Protein AF-A0A8B2NGR1-F1 (afdb_monomer)

Foldseek 3Di:
DLVVVLVVLVCCLPPPVNVVVDDPVCNVCSVVVSVVSVVVVVVVVVVVVVVVVVVVLVVVLVLLVCLLVQALVVVVVLCVQWPKDKDKDQPAPDLVSLQVQLVVLLVPDDDNVSSNVSSVVSSVRSPIDMWIWTPGDKEQPLVVNVVSCVRPVVSDDPVLVVLSVQQVVVPVVDPDDITTGDPSSVVNVVVSVVSSVVSVVSNVD

Solvent-accessible surface area (backbone atoms only — not comparable to full-atom values): 10980 Å² total; per-residue (Å²): 108,58,56,57,51,21,52,52,44,40,46,35,65,74,35,68,83,51,35,68,77,48,61,76,88,53,59,79,47,38,67,57,52,26,51,53,34,42,52,51,33,51,53,51,48,52,50,53,52,50,51,53,53,50,50,52,51,51,53,51,29,53,54,31,40,50,32,32,67,60,44,36,48,62,52,54,53,60,46,73,70,24,40,77,46,73,49,74,45,63,76,28,81,49,67,71,52,12,50,51,49,12,52,51,35,38,70,73,38,80,56,76,67,52,11,54,53,42,19,54,51,30,55,72,44,41,55,73,46,75,50,38,32,36,80,38,66,53,58,84,65,58,69,60,47,52,51,45,44,68,76,31,54,95,61,61,50,72,65,59,53,51,30,52,53,43,27,56,48,48,61,74,76,43,89,79,76,70,38,68,44,51,74,44,44,48,51,35,50,53,48,48,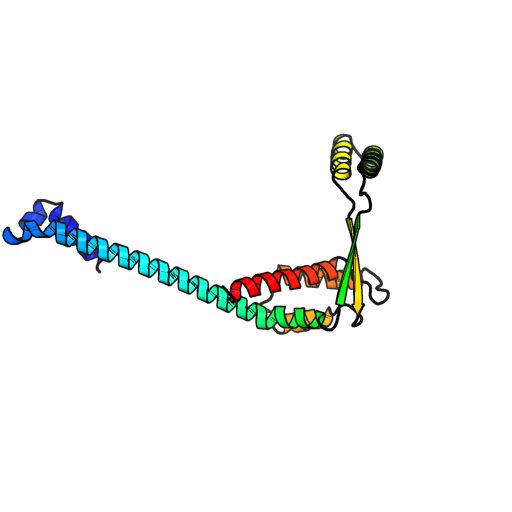54,54,50,37,54,52,28,50,60,50,51,77,106

Structure (mmCIF, N/CA/C/O backbone):
data_AF-A0A8B2NGR1-F1
#
_entry.id   AF-A0A8B2NGR1-F1
#
loop_
_atom_site.group_PDB
_atom_site.id
_atom_site.type_symbol
_atom_site.label_atom_id
_atom_site.label_alt_id
_atom_site.label_comp_id
_atom_site.label_asym_id
_atom_site.label_entity_id
_atom_site.label_seq_id
_atom_site.pdbx_PDB_ins_code
_atom_site.Cartn_x
_atom_site.Cartn_y
_atom_site.Cartn_z
_atom_site.occupancy
_atom_site.B_iso_or_equiv
_atom_site.auth_seq_id
_atom_site.auth_comp_id
_atom_site.auth_asym_id
_atom_site.auth_atom_id
_atom_site.pdbx_PDB_model_num
ATOM 1 N N . MET A 1 1 ? -29.892 -1.710 28.807 1.00 74.69 1 MET A N 1
ATOM 2 C CA . MET A 1 1 ? -30.616 -2.240 29.985 1.00 74.69 1 MET A CA 1
ATOM 3 C C . MET A 1 1 ? -29.723 -2.313 31.224 1.00 74.69 1 MET A C 1
ATOM 5 O O . MET A 1 1 ? -30.067 -1.676 32.203 1.00 74.69 1 MET A O 1
ATOM 9 N N . LEU A 1 2 ? -28.558 -2.974 31.193 1.00 77.25 2 LEU A N 1
ATOM 10 C CA . LEU A 1 2 ? -27.670 -3.102 32.372 1.00 77.25 2 LEU A CA 1
ATOM 11 C C . LEU A 1 2 ? -27.066 -1.783 32.882 1.00 77.25 2 LEU A C 1
ATOM 13 O O . LEU A 1 2 ? -26.996 -1.567 34.083 1.00 77.25 2 LEU A O 1
ATOM 17 N N . THR A 1 3 ? -26.690 -0.876 31.979 1.00 77.81 3 THR A N 1
ATOM 18 C CA . THR A 1 3 ? -26.238 0.480 32.335 1.00 77.81 3 THR A CA 1
ATOM 19 C C . THR A 1 3 ? -27.339 1.282 33.025 1.00 77.81 3 THR A C 1
ATOM 21 O O . THR A 1 3 ? -27.095 1.895 34.053 1.00 77.81 3 THR A O 1
ATOM 24 N N . ALA A 1 4 ? -28.568 1.221 32.503 1.00 81.81 4 ALA A N 1
ATOM 25 C CA . ALA A 1 4 ? -29.729 1.859 33.118 1.00 81.81 4 ALA A CA 1
ATOM 26 C C . ALA A 1 4 ? -30.024 1.267 34.506 1.00 81.81 4 ALA A C 1
ATOM 28 O O . ALA A 1 4 ? -30.248 2.022 35.441 1.00 81.81 4 ALA A O 1
ATOM 29 N N . ALA A 1 5 ? -29.931 -0.057 34.672 1.00 81.12 5 ALA A N 1
ATOM 30 C CA . ALA A 1 5 ? -30.067 -0.702 35.978 1.00 81.12 5 ALA A CA 1
ATOM 31 C C . ALA A 1 5 ? -28.973 -0.254 36.966 1.00 81.12 5 ALA A C 1
ATOM 33 O O . ALA A 1 5 ? -29.289 0.078 38.101 1.00 81.12 5 ALA A O 1
ATOM 34 N N . ALA A 1 6 ? -27.708 -0.163 36.538 1.00 81.56 6 ALA A N 1
ATOM 35 C CA . ALA A 1 6 ? -26.616 0.335 37.381 1.00 81.56 6 ALA A CA 1
ATOM 36 C C . ALA A 1 6 ? -26.830 1.797 37.814 1.00 81.56 6 ALA A C 1
ATOM 38 O O . ALA A 1 6 ? -26.604 2.133 38.973 1.00 81.56 6 ALA A O 1
ATOM 39 N N . VAL A 1 7 ? -27.310 2.651 36.902 1.00 83.88 7 VAL A N 1
ATOM 40 C CA . VAL A 1 7 ? -27.633 4.060 37.185 1.00 83.88 7 VAL A CA 1
ATOM 41 C C . VAL A 1 7 ? -28.822 4.176 38.139 1.00 83.88 7 VAL A C 1
ATOM 43 O O . VAL A 1 7 ? -28.759 4.958 39.078 1.00 83.88 7 VAL A O 1
ATOM 46 N N . ILE A 1 8 ? -29.873 3.373 37.950 1.00 86.56 8 ILE A N 1
ATOM 47 C CA . ILE A 1 8 ? -31.058 3.366 38.820 1.00 86.56 8 ILE A CA 1
ATOM 48 C C . ILE A 1 8 ? -30.696 2.885 40.231 1.00 86.56 8 ILE A C 1
ATOM 50 O O . ILE A 1 8 ? -31.044 3.545 41.206 1.00 86.56 8 ILE A O 1
ATOM 54 N N . VAL A 1 9 ? -29.952 1.781 40.360 1.00 82.06 9 VAL A N 1
ATOM 55 C CA . VAL A 1 9 ? -29.507 1.271 41.671 1.00 82.06 9 VAL A CA 1
ATOM 56 C C . VAL A 1 9 ? -28.505 2.241 42.318 1.00 82.06 9 VAL A C 1
ATOM 58 O O . VAL A 1 9 ? -28.531 2.433 43.530 1.00 82.06 9 VAL A O 1
ATOM 61 N N . GLY A 1 10 ? -27.670 2.918 41.521 1.00 81.88 10 GLY A N 1
ATOM 62 C CA . GLY A 1 10 ? -26.779 3.986 41.984 1.00 81.88 10 GLY A CA 1
ATOM 63 C C . GLY A 1 10 ? -27.530 5.203 42.518 1.00 81.88 10 GLY A C 1
ATOM 64 O O . GLY A 1 10 ? -27.198 5.705 43.589 1.00 81.88 10 GLY A O 1
ATOM 65 N N . ALA A 1 11 ? -28.576 5.637 41.814 1.00 84.12 11 ALA A N 1
ATOM 66 C CA . ALA A 1 11 ? -29.439 6.739 42.227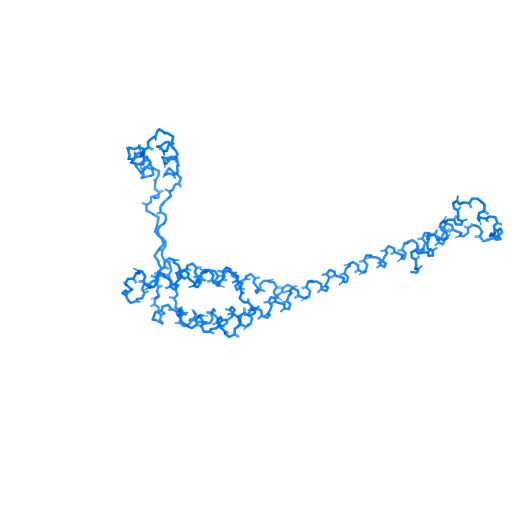 1.00 84.12 11 ALA A CA 1
ATOM 67 C C . ALA A 1 11 ? -30.222 6.403 43.506 1.00 84.12 11 ALA A C 1
ATOM 69 O O . ALA A 1 11 ? -30.276 7.232 44.409 1.00 84.12 11 ALA A O 1
ATOM 70 N N . LEU A 1 12 ? -30.740 5.173 43.625 1.00 84.44 12 LEU A N 1
ATOM 71 C CA . LEU A 1 12 ? -31.392 4.663 44.843 1.00 84.44 12 LEU A CA 1
ATOM 72 C C . LEU A 1 12 ? -30.456 4.638 46.061 1.00 84.44 12 LEU A C 1
ATOM 74 O O . LEU A 1 12 ? -30.924 4.709 47.193 1.00 84.44 12 LEU A O 1
ATOM 78 N N . TRP A 1 13 ? -29.144 4.521 45.843 1.00 86.31 13 TRP A N 1
ATOM 79 C CA . TRP A 1 13 ? -28.148 4.537 46.913 1.00 86.31 13 TRP A CA 1
ATOM 80 C C . TRP A 1 13 ? -27.694 5.953 47.296 1.00 86.31 13 TRP A C 1
ATOM 82 O O . TRP A 1 13 ? -27.520 6.236 48.477 1.00 86.31 13 TRP A O 1
ATOM 92 N N . GLN A 1 14 ? -27.488 6.833 46.313 1.00 90.12 14 GLN A N 1
ATOM 93 C CA . GLN A 1 14 ? -26.925 8.176 46.520 1.00 90.12 14 GLN A CA 1
ATOM 94 C C . GLN A 1 14 ? -27.969 9.223 46.934 1.00 90.12 14 GLN A C 1
ATOM 96 O O . GLN A 1 14 ? -27.616 10.195 47.598 1.00 90.12 14 GLN A O 1
ATOM 101 N N . LEU A 1 15 ? -29.237 9.051 46.543 1.00 91.12 15 LEU A N 1
ATOM 102 C CA . LEU A 1 15 ? -30.307 10.002 46.848 1.00 91.12 15 LEU A CA 1
ATOM 103 C C . LEU A 1 15 ? -31.110 9.525 48.070 1.00 91.12 15 LEU A C 1
ATOM 105 O O . LEU A 1 15 ? -31.808 8.511 47.971 1.00 91.12 15 LEU A O 1
ATOM 109 N N . PRO A 1 16 ? -31.058 10.240 49.212 1.00 86.44 16 PRO A N 1
ATOM 110 C CA . PRO A 1 16 ? -31.700 9.800 50.452 1.00 86.44 16 PRO A CA 1
ATOM 111 C C . PRO A 1 16 ? -33.218 9.620 50.301 1.00 86.44 16 PRO A C 1
ATOM 113 O O . PRO A 1 16 ? -33.744 8.601 50.743 1.00 86.44 16 PRO A O 1
ATOM 116 N N . GLU A 1 17 ? -33.884 10.519 49.566 1.00 91.19 17 GLU A N 1
ATOM 117 C CA . GLU A 1 17 ? -35.327 10.462 49.265 1.00 91.19 17 GLU A CA 1
ATOM 1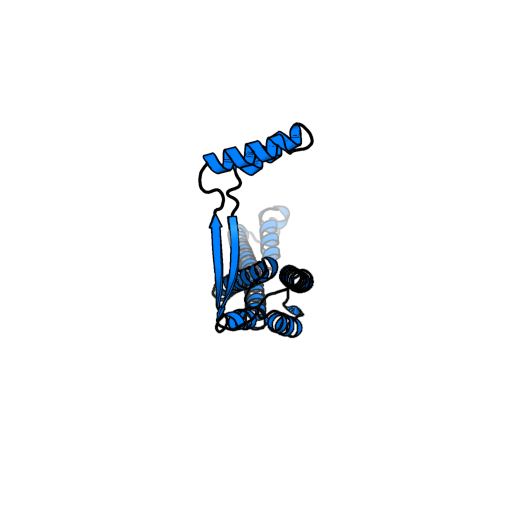18 C C . GLU A 1 17 ? -35.752 9.151 48.584 1.00 91.19 17 GLU A C 1
ATOM 120 O O . GLU A 1 17 ? -36.823 8.613 48.853 1.00 91.19 17 GLU A O 1
ATOM 125 N N . LEU A 1 18 ? -34.898 8.614 47.708 1.00 85.94 18 LEU A N 1
ATOM 126 C CA . LEU A 1 18 ? -35.158 7.367 46.987 1.00 85.94 18 LEU A CA 1
ATOM 127 C C . LEU A 1 18 ? -34.736 6.141 47.799 1.00 85.94 18 LEU A C 1
ATOM 129 O O . LEU A 1 18 ? -35.366 5.089 47.700 1.00 85.94 18 LEU A O 1
ATOM 133 N N . SER A 1 19 ? -33.695 6.273 48.623 1.00 85.88 19 SER A N 1
ATOM 134 C CA . SER A 1 19 ? -33.242 5.201 49.512 1.00 85.88 19 SER A CA 1
ATOM 135 C C . SER A 1 19 ? -34.307 4.821 50.546 1.00 85.88 19 SER A C 1
ATOM 137 O O . SER A 1 19 ? -34.380 3.662 50.967 1.00 85.88 19 SER A O 1
ATOM 139 N N . ASP A 1 20 ? -35.177 5.773 50.905 1.00 89.25 20 ASP A N 1
ATOM 140 C CA . ASP A 1 20 ? -36.246 5.550 51.870 1.00 89.25 20 ASP A CA 1
ATOM 141 C C . ASP A 1 20 ? -37.379 4.654 51.369 1.00 89.25 20 ASP A C 1
ATOM 143 O O . ASP A 1 20 ? -38.035 3.988 52.170 1.00 89.25 20 ASP A O 1
ATOM 147 N N . LEU A 1 21 ? -37.512 4.526 50.048 1.00 89.62 21 LEU A N 1
ATOM 148 C CA . LEU A 1 21 ? -38.441 3.604 49.396 1.00 89.62 21 LEU A CA 1
ATOM 149 C C . LEU A 1 21 ? -37.975 2.137 49.468 1.00 89.62 21 LEU A C 1
ATOM 151 O O . LEU A 1 21 ? -38.757 1.230 49.185 1.00 89.62 21 LEU A O 1
ATOM 155 N N . VAL A 1 22 ? -36.711 1.881 49.835 1.00 87.94 22 VAL A N 1
ATOM 156 C CA . VAL A 1 22 ? -36.127 0.533 49.914 1.00 87.94 22 VAL A CA 1
ATOM 157 C C . VAL A 1 22 ? -36.199 0.005 51.359 1.00 87.94 22 VAL A C 1
ATOM 159 O O . VAL A 1 22 ? -35.765 0.708 52.284 1.00 87.94 22 VAL A O 1
ATOM 162 N N . PRO A 1 23 ? -36.683 -1.238 51.594 1.00 93.25 23 PRO A N 1
ATOM 163 C CA . PRO A 1 23 ? -36.756 -1.805 52.942 1.00 93.25 23 PRO A CA 1
ATOM 164 C C . PRO A 1 23 ? -35.378 -1.865 53.615 1.00 93.25 23 PRO A C 1
ATOM 166 O O . PRO A 1 23 ? -34.370 -2.145 52.959 1.00 93.25 23 PRO A O 1
ATOM 169 N N . GLN A 1 24 ? -35.330 -1.612 54.928 1.00 90.19 24 GLN A N 1
ATOM 170 C CA . GLN A 1 24 ? -34.077 -1.426 55.678 1.00 90.19 24 GLN A CA 1
ATOM 171 C C . GLN A 1 24 ? -33.101 -2.607 55.555 1.00 90.19 24 GLN A C 1
ATOM 173 O O . GLN A 1 24 ? -31.893 -2.385 55.446 1.00 90.19 24 GLN A O 1
ATOM 178 N N . ASP A 1 25 ? -33.615 -3.836 55.484 1.00 93.94 25 ASP A N 1
ATOM 179 C CA . ASP A 1 25 ? -32.805 -5.053 55.357 1.00 93.94 25 ASP A CA 1
ATOM 180 C C . ASP A 1 25 ? -31.974 -5.087 54.064 1.00 93.94 25 ASP A C 1
ATOM 182 O O . ASP A 1 25 ? -30.862 -5.616 54.045 1.00 93.94 25 ASP A O 1
ATOM 186 N N . TYR A 1 26 ? -32.467 -4.461 52.988 1.00 88.81 26 TYR A N 1
ATOM 187 C CA . TYR A 1 26 ? -31.819 -4.476 51.674 1.00 88.81 26 TYR A CA 1
ATOM 188 C C . TYR A 1 26 ? -30.860 -3.305 51.441 1.00 88.81 26 TYR A C 1
ATOM 190 O O . TYR A 1 26 ? -29.990 -3.393 50.570 1.00 88.81 26 TYR A O 1
ATOM 198 N N . ARG A 1 27 ? -30.948 -2.225 52.232 1.00 87.19 27 ARG A N 1
ATOM 199 C CA . ARG A 1 27 ? -30.116 -1.018 52.041 1.00 87.19 27 ARG A CA 1
ATOM 200 C C . ARG A 1 27 ? -28.615 -1.313 52.125 1.00 87.19 27 ARG A C 1
ATOM 202 O O . ARG A 1 27 ? -27.834 -0.723 51.385 1.00 87.19 27 ARG A O 1
ATOM 209 N N . LYS A 1 28 ? -28.210 -2.278 52.962 1.00 91.44 28 LYS A N 1
ATOM 210 C CA . LYS A 1 28 ? -26.803 -2.699 53.117 1.00 91.44 28 LYS A CA 1
ATOM 211 C C . LYS A 1 28 ? -26.222 -3.349 51.854 1.00 91.44 28 LYS A C 1
ATOM 213 O O . LYS A 1 28 ? -25.011 -3.313 51.661 1.00 91.44 28 LYS A O 1
ATOM 218 N N . PHE A 1 29 ? -27.066 -3.912 50.987 1.00 92.44 29 PHE A N 1
ATOM 219 C CA . PHE A 1 29 ? -26.639 -4.602 49.766 1.00 92.44 29 PHE A CA 1
ATOM 220 C C . PHE A 1 29 ? -26.604 -3.697 48.529 1.00 92.44 29 PHE A C 1
ATOM 222 O O . PHE A 1 29 ? -25.998 -4.073 47.526 1.00 92.44 29 PHE A O 1
ATOM 229 N N . LEU A 1 30 ? -27.192 -2.497 48.592 1.00 85.81 30 LEU A N 1
ATOM 230 C CA . LEU A 1 30 ? -27.178 -1.527 47.493 1.00 85.81 30 LEU A CA 1
ATOM 231 C C . LEU A 1 30 ? -25.766 -1.213 46.958 1.00 85.81 30 LEU A C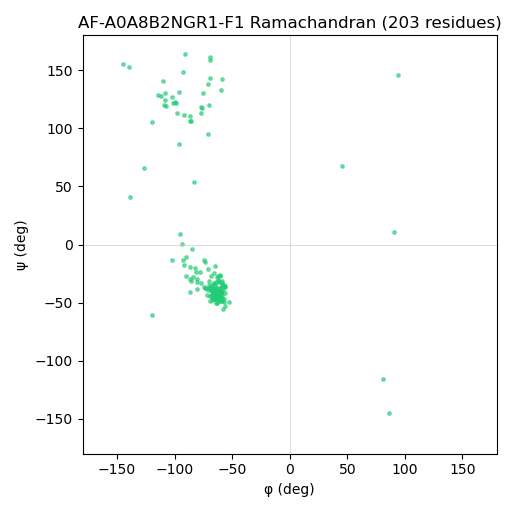 1
ATOM 233 O O . LEU A 1 30 ? -25.590 -1.335 45.747 1.00 85.81 30 LEU A O 1
ATOM 237 N N . PRO A 1 31 ? -24.739 -0.894 47.777 1.00 87.81 31 PRO A N 1
ATOM 238 C CA . PRO A 1 31 ? -23.398 -0.615 47.252 1.00 87.81 31 PRO A CA 1
ATOM 239 C C . PRO A 1 31 ? -22.750 -1.833 46.577 1.00 87.81 31 PRO A C 1
ATOM 241 O O . PRO A 1 31 ? -22.009 -1.690 45.609 1.00 87.81 31 PRO A O 1
ATOM 244 N N . LEU A 1 32 ? -23.043 -3.052 47.043 1.00 91.88 32 LEU A N 1
ATOM 245 C CA . LEU A 1 32 ? -22.555 -4.268 46.390 1.00 91.88 32 LEU A CA 1
ATOM 246 C C . LEU A 1 32 ? -23.237 -4.463 45.028 1.00 91.88 32 LEU A C 1
ATOM 248 O O . LEU A 1 32 ? -22.575 -4.755 44.034 1.00 91.88 32 LEU A O 1
ATOM 252 N N . ALA A 1 33 ? -24.556 -4.265 44.967 1.00 88.38 33 ALA A N 1
ATOM 253 C CA . ALA A 1 33 ? -25.328 -4.387 43.737 1.00 88.38 33 ALA A CA 1
ATOM 254 C C . ALA A 1 33 ? -24.920 -3.338 42.686 1.00 88.38 33 ALA A C 1
ATOM 256 O O . ALA A 1 33 ? -24.780 -3.683 41.511 1.00 88.38 33 ALA A O 1
ATOM 257 N N . THR A 1 34 ? -24.673 -2.083 43.086 1.00 87.44 34 THR A N 1
ATOM 258 C CA . THR A 1 34 ? -24.179 -1.037 42.172 1.00 87.44 34 THR A CA 1
ATOM 259 C C . THR A 1 34 ? -22.802 -1.376 41.619 1.00 87.44 34 THR A C 1
ATOM 261 O O . THR A 1 34 ? -22.597 -1.254 40.412 1.00 87.44 34 THR A O 1
ATOM 264 N N . LEU A 1 35 ? -21.879 -1.853 42.462 1.00 90.94 35 LEU A N 1
ATOM 265 C CA . LEU A 1 35 ? -20.546 -2.272 42.029 1.00 90.94 35 LEU A CA 1
ATOM 266 C C . LEU A 1 35 ? -20.611 -3.431 41.030 1.00 90.94 35 LEU A C 1
ATOM 268 O O . LEU A 1 35 ? -19.966 -3.367 39.985 1.00 90.94 35 LEU A O 1
ATOM 272 N N . LEU A 1 36 ? -21.421 -4.459 41.302 1.00 92.75 36 LEU A N 1
ATOM 273 C CA . LEU A 1 36 ? -21.570 -5.612 40.407 1.00 92.75 36 LEU A CA 1
ATOM 274 C C . LEU A 1 36 ? -22.205 -5.224 39.066 1.00 92.75 36 LEU A C 1
ATOM 276 O O . LEU A 1 36 ? -21.688 -5.592 38.009 1.00 92.75 36 LEU A O 1
ATOM 280 N N . LEU A 1 37 ? -23.290 -4.444 39.086 1.00 90.50 37 LEU A N 1
ATOM 281 C CA . LEU A 1 37 ? -23.947 -3.973 37.863 1.00 90.50 37 LEU A CA 1
ATOM 282 C C . LEU A 1 37 ? -23.049 -3.020 37.067 1.00 90.50 37 LEU A C 1
ATOM 284 O O . LEU A 1 37 ? -23.006 -3.102 35.839 1.00 90.50 37 LEU A O 1
ATOM 288 N N . GLY A 1 38 ? -22.299 -2.155 37.753 1.00 86.75 38 GLY A N 1
ATOM 289 C CA . GLY A 1 38 ? -21.307 -1.270 37.150 1.00 86.75 38 GLY A CA 1
ATOM 290 C C . GLY A 1 38 ? -20.176 -2.050 36.478 1.00 86.75 38 GLY A C 1
ATOM 291 O O . GLY A 1 38 ? -19.895 -1.830 35.299 1.00 86.75 38 GLY A O 1
ATOM 292 N N . ALA A 1 39 ? -19.583 -3.022 37.174 1.00 93.19 39 ALA A N 1
ATOM 293 C CA . ALA A 1 39 ? -18.544 -3.890 36.622 1.00 93.19 39 ALA A CA 1
ATOM 294 C C . ALA A 1 39 ? -19.047 -4.686 35.404 1.00 93.19 39 ALA A C 1
ATOM 296 O O . ALA A 1 39 ? -18.363 -4.773 34.379 1.00 93.19 39 ALA A O 1
ATOM 297 N N . PHE A 1 40 ? -20.273 -5.214 35.465 1.00 93.62 40 PHE A N 1
ATOM 298 C CA . PHE A 1 40 ? -20.882 -5.924 34.340 1.00 93.62 40 PHE A CA 1
ATOM 299 C C . PHE A 1 40 ? -21.164 -4.996 33.145 1.00 93.62 40 PHE A C 1
ATOM 301 O O . PHE A 1 40 ? -20.965 -5.363 31.986 1.00 93.62 40 PHE A O 1
ATOM 308 N N . ALA A 1 41 ? -21.597 -3.762 33.405 1.00 91.19 41 ALA A N 1
ATOM 309 C CA . ALA A 1 41 ? -21.799 -2.766 32.361 1.00 91.19 41 ALA A CA 1
ATOM 310 C C . ALA A 1 41 ? -20.479 -2.391 31.664 1.00 91.19 41 ALA A C 1
ATOM 312 O O . ALA A 1 41 ? -20.440 -2.339 30.433 1.00 91.19 41 ALA A O 1
ATOM 313 N N . ILE A 1 42 ? -19.397 -2.192 32.428 1.00 91.69 42 ILE A N 1
ATOM 314 C CA . ILE A 1 42 ? -18.063 -1.877 31.893 1.00 91.69 42 ILE A CA 1
ATOM 315 C C . ILE A 1 42 ? -17.530 -3.041 31.056 1.00 91.69 42 ILE A C 1
ATOM 317 O O . ILE A 1 42 ? -17.131 -2.840 29.911 1.00 91.69 42 ILE A O 1
ATOM 321 N N . THR A 1 43 ? -17.565 -4.266 31.581 1.00 93.88 43 THR A N 1
ATOM 322 C CA . THR A 1 43 ? -17.094 -5.457 30.850 1.00 93.88 43 THR A CA 1
ATOM 323 C C . THR A 1 43 ? -17.869 -5.669 29.549 1.00 93.88 43 THR A C 1
ATOM 325 O O . THR A 1 43 ? -17.261 -5.916 28.505 1.00 93.88 43 THR A O 1
ATOM 328 N N . ARG A 1 44 ? -19.195 -5.476 29.557 1.00 93.12 44 ARG A N 1
ATOM 329 C CA . ARG A 1 44 ? -20.011 -5.522 28.336 1.00 93.12 44 ARG A CA 1
ATOM 330 C C . ARG A 1 44 ? -19.648 -4.411 27.347 1.00 93.12 44 ARG A C 1
ATOM 332 O O . ARG A 1 44 ? -19.609 -4.673 26.147 1.00 93.12 44 ARG A O 1
ATOM 339 N N . ALA A 1 45 ? -19.380 -3.194 27.820 1.00 90.69 45 ALA A N 1
ATOM 340 C CA . ALA A 1 45 ? -18.964 -2.084 26.964 1.00 90.69 45 ALA A CA 1
ATOM 341 C C . ALA A 1 45 ? -17.602 -2.353 26.305 1.00 90.69 45 ALA A C 1
ATOM 343 O O . ALA A 1 45 ? -17.463 -2.177 25.095 1.00 90.69 45 ALA A O 1
ATOM 344 N N . VAL A 1 46 ? -16.627 -2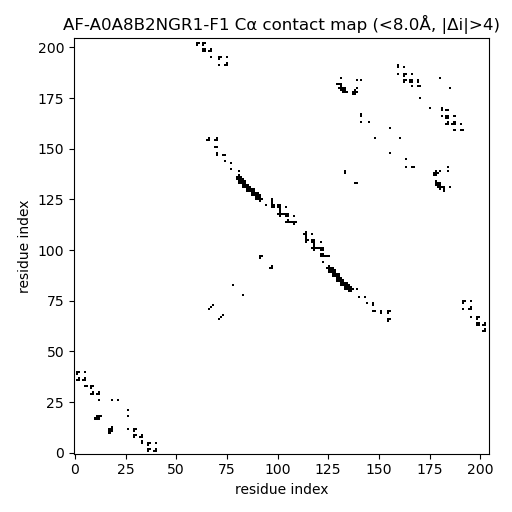.857 27.069 1.00 93.88 46 VAL A N 1
ATOM 345 C CA . VAL A 1 46 ? -15.312 -3.264 26.550 1.00 93.88 46 VAL A CA 1
ATOM 346 C C . VAL A 1 46 ? -15.460 -4.386 25.523 1.00 93.88 46 VAL A C 1
ATOM 348 O O . VAL A 1 46 ? -14.889 -4.296 24.440 1.00 93.88 46 VAL A O 1
ATOM 351 N N . SER A 1 47 ? -16.278 -5.402 25.809 1.00 93.88 47 SER A N 1
ATOM 352 C CA . SER A 1 47 ? -16.552 -6.501 24.876 1.00 93.88 47 SER A CA 1
ATOM 353 C C . SER A 1 47 ? -17.188 -6.010 23.569 1.00 93.88 47 SER A C 1
ATOM 355 O O . SER A 1 47 ? -16.738 -6.392 22.489 1.00 93.88 47 SER A O 1
ATOM 357 N N . ALA A 1 48 ? -18.173 -5.110 23.641 1.00 92.25 48 ALA A N 1
ATOM 358 C CA . ALA A 1 48 ? -18.797 -4.517 22.458 1.00 92.25 48 ALA A CA 1
ATOM 359 C C . ALA A 1 48 ? -17.809 -3.662 21.646 1.00 92.25 48 ALA A C 1
ATOM 361 O O . ALA A 1 48 ? -17.802 -3.698 20.417 1.00 92.25 48 ALA A O 1
ATOM 362 N N . PHE A 1 49 ? -16.936 -2.909 22.316 1.00 93.75 49 PHE A N 1
ATOM 363 C CA . PHE A 1 49 ? -15.889 -2.150 21.639 1.00 93.75 49 PHE A CA 1
ATOM 364 C C . PHE A 1 49 ? -14.876 -3.077 20.947 1.00 93.75 49 PHE A C 1
ATOM 366 O O . PHE A 1 49 ? -14.510 -2.863 19.787 1.00 93.75 49 PHE A O 1
ATOM 373 N N . MET A 1 50 ? -14.459 -4.149 21.623 1.00 93.81 50 MET A N 1
ATOM 374 C CA . MET A 1 50 ? -13.579 -5.164 21.046 1.00 93.81 50 MET A CA 1
ATOM 375 C C . MET A 1 50 ? -14.222 -5.853 19.839 1.00 93.81 50 MET A C 1
ATOM 377 O O . MET A 1 50 ? -13.561 -5.991 18.815 1.00 93.81 50 MET A O 1
ATOM 381 N N . SER A 1 51 ? -15.509 -6.201 19.888 1.00 93.50 51 SER A N 1
ATOM 382 C CA . SER A 1 51 ? -16.182 -6.838 18.750 1.00 93.50 51 SER A CA 1
ATOM 383 C C . SER A 1 51 ? -16.300 -5.903 17.543 1.00 93.50 51 SER A C 1
ATOM 385 O O . SER A 1 51 ? -16.031 -6.319 16.417 1.00 93.50 51 SER A O 1
ATOM 387 N N . ILE A 1 52 ? -16.597 -4.615 17.753 1.00 93.19 52 ILE A N 1
ATOM 388 C CA . ILE A 1 52 ? -16.624 -3.620 16.670 1.00 93.19 52 ILE A CA 1
ATOM 389 C C . ILE A 1 52 ? -15.236 -3.466 16.039 1.00 93.19 52 ILE A C 1
ATOM 391 O O . ILE A 1 52 ? -15.109 -3.401 14.815 1.00 93.19 52 ILE A O 1
ATOM 395 N N . THR A 1 53 ? -14.181 -3.392 16.854 1.00 92.38 53 THR A N 1
ATOM 396 C CA . THR A 1 53 ? -12.812 -3.248 16.336 1.00 92.38 53 THR A CA 1
ATOM 397 C C . THR A 1 53 ? -12.345 -4.506 15.606 1.00 92.38 53 THR A C 1
ATOM 399 O O . THR A 1 53 ? -11.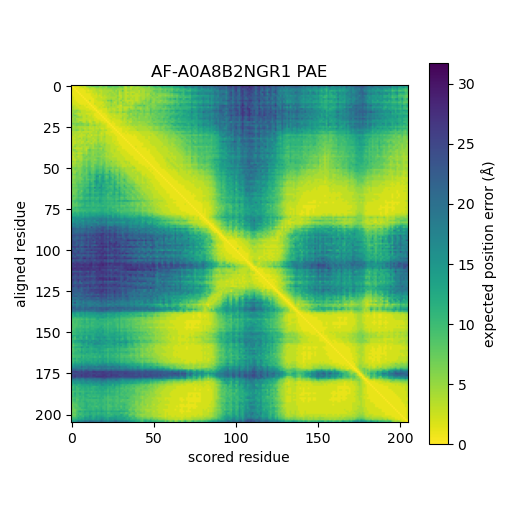735 -4.389 14.544 1.00 92.38 53 THR A O 1
ATOM 402 N N . GLN A 1 54 ? -12.690 -5.695 16.103 1.00 92.88 54 GLN A N 1
ATOM 403 C CA . GLN A 1 54 ? -12.450 -6.964 15.416 1.00 92.88 54 GLN A CA 1
ATOM 404 C C . GLN A 1 54 ? -13.187 -7.030 14.077 1.00 92.88 54 GLN A C 1
ATOM 406 O O . GLN A 1 54 ? -12.569 -7.364 13.072 1.00 92.88 54 GLN A O 1
ATOM 411 N N . LEU A 1 55 ? -14.460 -6.630 14.026 1.00 93.31 55 LEU A N 1
ATOM 412 C CA . LEU A 1 55 ? -15.251 -6.641 12.794 1.00 93.31 55 LEU A CA 1
ATOM 413 C C . LEU A 1 55 ? -14.703 -5.657 11.750 1.00 93.31 55 LEU A C 1
ATOM 415 O O . LEU A 1 55 ? -14.609 -5.985 10.569 1.00 93.31 55 LEU A O 1
ATOM 419 N N . LYS A 1 56 ? -14.256 -4.471 12.185 1.00 92.50 56 LYS A N 1
ATOM 420 C CA . LYS A 1 56 ? -13.555 -3.516 11.311 1.00 92.50 56 LYS A CA 1
ATOM 421 C C . LYS A 1 56 ? -12.253 -4.099 10.758 1.00 92.50 56 LYS A C 1
ATOM 423 O O . LYS A 1 56 ? -12.002 -3.965 9.564 1.00 92.50 56 LYS A O 1
ATOM 428 N N . ARG A 1 57 ? -11.446 -4.754 11.600 1.00 90.62 57 ARG A N 1
ATOM 429 C CA . ARG A 1 57 ? -10.196 -5.407 11.175 1.00 90.62 57 ARG A CA 1
ATOM 430 C C . ARG A 1 57 ? -10.459 -6.551 10.201 1.00 90.62 57 ARG A C 1
ATOM 432 O O . ARG A 1 57 ? -9.800 -6.612 9.172 1.00 90.62 57 ARG A O 1
ATOM 439 N N . ALA A 1 58 ? -11.442 -7.405 10.481 1.00 91.94 58 ALA A N 1
ATOM 440 C CA . ALA A 1 58 ? -11.829 -8.505 9.601 1.00 91.94 58 ALA A CA 1
ATOM 441 C C . ALA A 1 58 ? -12.247 -7.992 8.217 1.00 91.94 58 ALA A C 1
ATOM 443 O O . ALA A 1 58 ? -11.721 -8.451 7.208 1.00 91.94 58 ALA A O 1
ATOM 444 N N . ARG A 1 59 ? -13.088 -6.951 8.168 1.00 92.19 59 ARG A N 1
ATOM 445 C CA . ARG A 1 59 ? -13.491 -6.317 6.906 1.00 92.19 59 ARG A CA 1
ATOM 446 C C . ARG A 1 59 ? -12.310 -5.701 6.151 1.00 92.19 59 ARG A C 1
ATOM 448 O O . ARG A 1 59 ? -12.247 -5.786 4.931 1.00 92.19 59 ARG A O 1
ATOM 455 N N . GLN A 1 60 ? -11.370 -5.071 6.856 1.00 91.88 60 GLN A N 1
ATOM 456 C CA . GLN A 1 60 ? -10.158 -4.536 6.229 1.00 91.88 60 GLN A CA 1
ATOM 457 C C . GLN A 1 60 ? -9.286 -5.643 5.629 1.00 91.88 60 GLN A C 1
ATOM 459 O O . GLN A 1 60 ? -8.774 -5.461 4.529 1.00 91.88 60 GLN A O 1
ATOM 464 N N . ARG A 1 61 ? -9.150 -6.784 6.315 1.00 92.88 61 ARG A N 1
ATOM 465 C CA . ARG A 1 61 ? -8.420 -7.955 5.806 1.00 92.88 61 ARG A CA 1
ATOM 466 C C . ARG A 1 61 ? -9.090 -8.554 4.581 1.00 92.88 61 ARG A C 1
ATOM 468 O O . ARG A 1 61 ? -8.402 -8.857 3.620 1.00 92.88 61 ARG A O 1
ATOM 475 N N . GLU A 1 62 ? -10.412 -8.668 4.596 1.00 94.31 62 GLU A N 1
ATOM 476 C CA . GLU A 1 62 ? -11.188 -9.174 3.461 1.00 94.31 62 GLU A CA 1
ATOM 477 C C . GLU A 1 62 ? -11.048 -8.275 2.225 1.00 94.31 62 GLU A C 1
ATOM 479 O O . GLU A 1 62 ? -10.811 -8.753 1.120 1.00 94.31 62 GLU A O 1
ATOM 484 N N . LEU A 1 63 ? -11.116 -6.953 2.403 1.00 92.81 63 LEU A N 1
ATOM 485 C CA . LEU A 1 63 ? -10.874 -6.019 1.302 1.00 92.81 63 LEU A CA 1
ATOM 486 C C . LEU A 1 63 ? -9.422 -6.079 0.812 1.00 92.81 63 LEU A C 1
ATOM 488 O O . LEU A 1 63 ? -9.181 -6.008 -0.392 1.00 92.81 63 LEU A O 1
ATOM 492 N N . ALA A 1 64 ? -8.457 -6.211 1.726 1.00 94.25 64 ALA A N 1
ATOM 493 C CA . ALA A 1 64 ? -7.047 -6.336 1.374 1.00 94.25 64 ALA A CA 1
ATOM 494 C C . ALA A 1 64 ? -6.766 -7.631 0.601 1.00 94.25 64 ALA A C 1
ATOM 496 O O . ALA A 1 64 ? -6.091 -7.582 -0.424 1.00 94.25 64 ALA A O 1
ATOM 497 N N . SER A 1 65 ? -7.328 -8.763 1.034 1.00 95.19 65 SER A N 1
ATOM 498 C CA . SER A 1 65 ? -7.175 -10.049 0.353 1.00 95.19 65 SER A CA 1
ATOM 499 C C . SER A 1 65 ? -7.868 -10.053 -1.008 1.00 95.19 65 SER A C 1
ATOM 501 O O . SER A 1 65 ? -7.302 -10.552 -1.978 1.00 95.19 65 SER A O 1
ATOM 503 N N . ALA A 1 66 ? -9.045 -9.431 -1.126 1.00 95.56 66 ALA A N 1
ATOM 504 C CA . ALA A 1 66 ? -9.721 -9.263 -2.407 1.00 95.56 66 ALA A CA 1
ATOM 505 C C . ALA A 1 66 ? -8.867 -8.450 -3.395 1.00 95.56 66 ALA A C 1
ATOM 507 O O . ALA A 1 66 ? -8.667 -8.889 -4.527 1.00 95.56 66 ALA A O 1
ATOM 508 N N . ARG A 1 67 ? -8.303 -7.312 -2.958 1.00 95.06 67 ARG A N 1
ATOM 509 C CA . ARG A 1 67 ? -7.383 -6.499 -3.777 1.00 95.06 67 ARG A CA 1
ATOM 510 C C . ARG A 1 67 ? -6.129 -7.272 -4.166 1.00 95.06 67 ARG A C 1
ATOM 512 O O . ARG A 1 67 ? -5.740 -7.248 -5.330 1.00 95.06 67 ARG A O 1
ATOM 519 N N . LEU A 1 68 ? -5.515 -7.969 -3.213 1.00 96.25 68 LEU A N 1
ATOM 520 C CA . LEU A 1 68 ? -4.318 -8.769 -3.450 1.00 96.25 68 LEU A CA 1
ATOM 521 C C . LEU A 1 68 ? -4.578 -9.823 -4.530 1.00 96.25 68 LEU A C 1
ATOM 523 O O . LEU A 1 68 ? -3.908 -9.822 -5.556 1.00 96.25 68 LEU A O 1
ATOM 527 N N . ASN A 1 69 ? -5.604 -10.652 -4.343 1.00 96.56 69 ASN A N 1
ATOM 528 C CA . ASN A 1 69 ? -5.876 -11.798 -5.209 1.00 96.56 69 ASN A CA 1
ATOM 529 C C . ASN A 1 69 ? -6.373 -11.393 -6.602 1.00 96.56 69 ASN A C 1
ATOM 531 O O . ASN A 1 69 ? -6.097 -12.079 -7.583 1.00 96.56 69 ASN A O 1
ATOM 535 N N . LYS A 1 70 ? -7.159 -10.313 -6.701 1.00 96.06 70 LYS A N 1
ATOM 536 C CA . LYS A 1 70 ? -7.787 -9.902 -7.967 1.00 96.06 70 LYS A CA 1
ATOM 537 C C . LYS A 1 70 ? -6.941 -8.937 -8.789 1.00 96.06 70 LYS A C 1
ATOM 539 O O . LYS A 1 70 ? -7.103 -8.921 -10.003 1.00 96.06 70 LYS A O 1
ATOM 544 N N . LEU A 1 71 ? -6.078 -8.144 -8.152 1.00 96.31 71 LEU A N 1
ATOM 545 C CA . LEU A 1 71 ? -5.358 -7.055 -8.812 1.00 96.31 71 LEU A CA 1
ATOM 546 C C . LEU A 1 71 ? -3.840 -7.239 -8.738 1.00 96.31 71 LEU A C 1
ATOM 548 O O . LEU A 1 71 ? -3.191 -7.380 -9.768 1.00 96.31 71 LEU A O 1
ATOM 552 N N . TYR A 1 72 ? -3.262 -7.282 -7.537 1.00 96.88 72 TYR A N 1
ATOM 553 C CA . TYR A 1 72 ? -1.803 -7.211 -7.388 1.00 96.88 72 TYR A CA 1
ATOM 554 C C . TYR A 1 72 ? -1.088 -8.538 -7.642 1.00 96.88 72 TYR A C 1
ATOM 556 O O . TYR A 1 72 ? -0.032 -8.543 -8.260 1.00 96.88 72 TYR A O 1
ATOM 564 N N . GLN A 1 73 ? -1.651 -9.668 -7.218 1.00 96.56 73 GLN A N 1
ATOM 565 C CA . GLN A 1 73 ? -1.077 -10.990 -7.467 1.00 96.56 73 GLN A CA 1
ATOM 566 C C . GLN A 1 73 ? -0.942 -11.302 -8.970 1.00 96.56 73 GLN A C 1
ATOM 568 O O . GLN A 1 73 ? 0.155 -11.686 -9.379 1.00 96.56 73 GLN A O 1
ATOM 573 N N . PRO A 1 74 ? -1.973 -11.106 -9.822 1.00 97.19 74 PRO A N 1
ATOM 574 C CA . PRO A 1 74 ? -1.802 -11.307 -11.259 1.00 97.19 74 PRO A CA 1
ATOM 575 C C . PRO A 1 74 ? -0.838 -10.290 -11.887 1.00 97.19 74 PRO A C 1
ATOM 577 O O . PRO A 1 74 ? -0.103 -10.661 -12.793 1.00 97.19 74 PRO A O 1
ATOM 580 N N . MET A 1 75 ? -0.773 -9.046 -11.393 1.00 96.38 75 MET A N 1
ATOM 581 C CA . MET A 1 75 ? 0.219 -8.069 -11.872 1.00 96.38 75 MET A CA 1
ATOM 582 C C . MET A 1 75 ? 1.652 -8.484 -11.530 1.00 96.38 75 MET A C 1
ATOM 584 O O . MET A 1 75 ? 2.525 -8.414 -12.385 1.00 96.38 75 MET A O 1
ATOM 588 N N . VAL A 1 76 ? 1.898 -8.956 -10.306 1.00 96.25 76 VAL A N 1
ATOM 589 C CA . VAL A 1 76 ? 3.212 -9.464 -9.884 1.00 96.25 76 VAL A CA 1
ATOM 590 C C . VAL A 1 76 ? 3.592 -10.721 -10.665 1.00 96.25 76 VAL A C 1
ATOM 592 O O . VAL A 1 76 ? 4.756 -10.880 -11.024 1.00 96.25 76 VAL A O 1
ATOM 595 N N . ALA A 1 77 ? 2.624 -11.583 -10.991 1.00 96.12 77 ALA A N 1
ATOM 596 C CA . ALA A 1 77 ? 2.871 -12.780 -11.789 1.00 96.12 77 ALA A CA 1
ATOM 597 C C . ALA A 1 77 ? 3.466 -12.463 -13.174 1.00 96.12 77 ALA A C 1
ATOM 599 O O . ALA A 1 77 ? 4.296 -13.228 -13.659 1.00 96.12 77 ALA A O 1
ATOM 600 N N . LEU A 1 78 ? 3.131 -11.309 -13.770 1.00 94.56 78 LEU A N 1
ATOM 601 C CA . LEU A 1 78 ? 3.728 -10.861 -15.038 1.00 94.56 78 LEU A CA 1
ATOM 602 C C . LEU A 1 78 ? 5.249 -10.668 -14.949 1.00 94.56 78 LEU A C 1
ATOM 604 O O . LEU A 1 78 ? 5.926 -10.786 -15.968 1.00 94.56 78 LEU A O 1
ATOM 608 N N . PHE A 1 79 ? 5.774 -10.388 -13.754 1.00 93.50 79 PHE A N 1
ATOM 609 C CA . PHE A 1 79 ? 7.200 -10.179 -13.493 1.00 93.50 79 PHE A CA 1
ATOM 610 C C . PHE A 1 79 ? 7.934 -11.451 -13.036 1.00 93.50 79 PHE A C 1
ATOM 612 O O . PHE A 1 79 ? 9.134 -11.409 -12.775 1.00 93.50 79 PHE A O 1
ATOM 619 N N . ILE A 1 80 ? 7.244 -12.594 -12.937 1.00 90.44 80 ILE A N 1
ATOM 620 C CA . ILE A 1 80 ? 7.904 -13.888 -12.695 1.00 90.44 80 ILE A CA 1
ATOM 621 C C . ILE A 1 80 ? 8.656 -14.324 -13.953 1.00 90.44 80 ILE A C 1
ATOM 623 O O . ILE A 1 80 ? 9.794 -14.771 -13.872 1.00 90.44 80 ILE A O 1
ATOM 627 N N . GLU A 1 81 ? 8.017 -14.169 -15.111 1.00 86.06 81 GLU A N 1
ATOM 628 C CA . GLU A 1 81 ? 8.597 -14.502 -16.416 1.00 86.06 81 GLU A CA 1
ATOM 629 C C . GLU A 1 81 ? 9.416 -13.345 -16.999 1.00 86.06 81 GLU A C 1
ATOM 631 O O . GLU A 1 81 ? 10.242 -13.547 -17.890 1.00 86.06 81 GLU A O 1
ATOM 636 N N . ARG A 1 82 ? 9.185 -12.124 -16.498 1.00 88.38 82 ARG A N 1
ATOM 637 C CA . ARG A 1 82 ? 9.829 -10.905 -16.978 1.00 88.38 82 ARG A CA 1
ATOM 638 C C . ARG A 1 82 ? 10.634 -10.239 -15.870 1.00 88.38 82 ARG A C 1
ATOM 640 O O . ARG A 1 82 ? 10.078 -9.614 -14.968 1.00 88.38 82 ARG A O 1
ATOM 647 N N . HIS A 1 83 ? 11.952 -10.361 -15.945 1.00 86.00 83 HIS A N 1
ATOM 648 C CA . HIS A 1 83 ? 12.840 -9.872 -14.899 1.00 86.00 83 HIS A CA 1
ATOM 649 C C . HIS A 1 83 ? 13.163 -8.394 -15.105 1.00 86.00 83 HIS A C 1
ATOM 651 O O . HIS A 1 83 ? 13.948 -8.031 -15.981 1.00 86.00 83 HIS A O 1
ATOM 657 N N . LEU A 1 84 ? 12.562 -7.551 -14.268 1.00 87.56 84 LEU A N 1
ATOM 658 C CA . LEU A 1 84 ? 12.915 -6.143 -14.160 1.00 87.56 84 LEU A CA 1
ATOM 659 C C . LEU A 1 84 ? 14.210 -6.018 -13.354 1.00 87.56 84 LEU A C 1
ATOM 661 O O . LEU A 1 84 ? 14.225 -6.302 -12.153 1.00 87.56 84 LEU A O 1
ATOM 665 N N . THR A 1 85 ? 15.286 -5.579 -13.999 1.00 85.44 85 THR A N 1
ATOM 666 C CA . THR A 1 85 ? 16.531 -5.236 -13.316 1.00 85.44 85 THR A CA 1
ATOM 667 C C . THR A 1 85 ? 16.729 -3.735 -13.321 1.00 85.44 85 THR A C 1
ATOM 669 O O . THR A 1 85 ? 16.607 -3.055 -14.338 1.00 85.44 85 THR A O 1
ATOM 672 N N . ALA A 1 86 ? 17.025 -3.198 -12.143 1.00 84.44 86 ALA A N 1
ATOM 673 C CA . ALA A 1 86 ? 17.383 -1.804 -11.984 1.00 84.44 86 ALA A CA 1
ATOM 674 C C . ALA A 1 86 ? 18.828 -1.707 -11.517 1.00 84.44 86 ALA A C 1
ATOM 676 O O . ALA A 1 86 ? 19.238 -2.328 -10.535 1.00 84.44 86 ALA A O 1
ATOM 677 N N . SER A 1 87 ? 19.599 -0.898 -12.228 1.00 79.00 87 SER A N 1
ATOM 678 C CA . SER A 1 87 ? 20.932 -0.489 -11.830 1.00 79.00 87 SER A CA 1
ATOM 679 C C . SER A 1 87 ? 20.887 0.982 -11.438 1.00 79.00 87 SER A C 1
ATOM 681 O O . SER A 1 87 ? 20.518 1.855 -12.219 1.00 79.00 87 SER A O 1
ATOM 683 N N . SER A 1 88 ? 21.236 1.277 -10.190 1.00 77.94 88 SER A N 1
ATOM 684 C CA . SER A 1 88 ? 21.366 2.656 -9.727 1.00 77.94 88 SER A CA 1
ATOM 685 C C . SER A 1 88 ? 22.836 3.061 -9.740 1.00 77.94 88 SER A C 1
ATOM 687 O O . SER A 1 88 ? 23.657 2.448 -9.054 1.00 77.94 88 SER A O 1
ATOM 689 N N . ALA A 1 89 ? 23.171 4.117 -10.473 1.00 76.69 89 ALA A N 1
ATOM 690 C CA . ALA A 1 89 ? 24.492 4.723 -10.472 1.00 76.69 89 ALA A CA 1
ATOM 691 C C . ALA A 1 89 ? 24.485 5.999 -9.624 1.00 76.69 89 ALA A C 1
ATOM 693 O O . ALA A 1 89 ? 23.688 6.913 -9.834 1.00 76.69 89 ALA A O 1
ATOM 694 N N . ILE A 1 90 ? 25.411 6.092 -8.669 1.00 81.31 90 ILE A N 1
ATOM 695 C CA . ILE A 1 90 ? 25.646 7.330 -7.922 1.00 81.31 90 ILE A CA 1
ATOM 696 C C . ILE A 1 90 ? 26.644 8.169 -8.723 1.00 81.31 90 ILE A C 1
ATOM 698 O O . ILE A 1 90 ? 27.834 7.859 -8.738 1.00 81.31 90 ILE A O 1
ATOM 702 N N . LEU A 1 91 ? 26.182 9.242 -9.369 1.00 78.12 91 LEU A N 1
ATOM 703 C CA . LEU A 1 91 ? 27.024 10.074 -10.240 1.00 78.12 91 LEU A CA 1
ATOM 704 C C . LEU A 1 91 ? 27.936 11.034 -9.452 1.00 78.12 91 LEU A C 1
ATOM 706 O O . LEU A 1 91 ? 28.988 11.446 -9.942 1.00 78.12 91 LEU A O 1
ATOM 710 N N . ALA A 1 92 ? 27.580 11.382 -8.209 1.00 80.38 92 ALA A N 1
ATOM 711 C CA . ALA A 1 92 ? 28.388 12.244 -7.339 1.00 80.38 92 A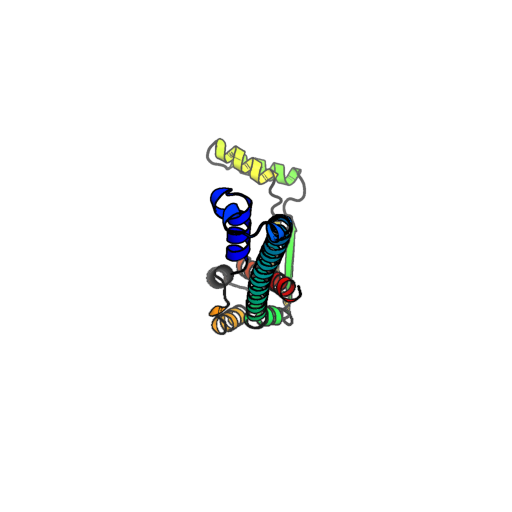LA A CA 1
ATOM 712 C C . ALA A 1 92 ? 28.673 11.599 -5.963 1.00 80.38 92 ALA A C 1
ATOM 714 O O . ALA A 1 92 ? 28.225 12.102 -4.921 1.00 80.38 92 ALA A O 1
ATOM 715 N N . PRO A 1 93 ? 29.447 10.494 -5.917 1.00 80.88 93 PRO A N 1
ATOM 716 C CA . PRO A 1 93 ? 29.681 9.762 -4.674 1.00 80.88 93 PRO A CA 1
ATOM 717 C C . PRO A 1 93 ? 30.505 10.587 -3.679 1.00 80.88 93 PRO A C 1
ATOM 719 O O . PRO A 1 93 ? 30.184 10.614 -2.491 1.00 80.88 93 PRO A O 1
ATOM 722 N N . TYR A 1 94 ? 31.503 11.336 -4.156 1.00 87.50 94 TYR A N 1
ATOM 723 C CA . TYR A 1 94 ? 32.419 12.109 -3.316 1.00 87.50 94 TYR A CA 1
ATOM 724 C C . TYR A 1 94 ? 31.973 13.557 -3.097 1.00 87.50 94 TYR A C 1
ATOM 726 O O . TYR A 1 94 ? 31.439 14.203 -3.999 1.00 87.50 94 TYR A O 1
ATOM 734 N N . LEU A 1 95 ? 32.304 14.108 -1.922 1.00 84.75 95 LEU A N 1
ATOM 735 C CA . LEU A 1 95 ? 32.000 15.496 -1.556 1.00 84.75 95 LEU A CA 1
ATOM 736 C C . LEU A 1 95 ? 32.612 16.507 -2.540 1.00 84.75 95 LEU A C 1
ATOM 738 O O . LEU A 1 95 ? 31.957 17.482 -2.885 1.00 84.75 95 LEU A O 1
ATOM 742 N N . LYS A 1 96 ? 33.817 16.240 -3.065 1.00 87.19 96 LYS A N 1
ATOM 743 C CA . LYS A 1 96 ? 34.470 17.092 -4.076 1.00 87.19 96 LYS A CA 1
ATOM 744 C C . LYS A 1 96 ? 33.625 17.269 -5.346 1.00 87.19 96 LYS A C 1
ATOM 746 O O . LYS A 1 96 ? 33.521 18.380 -5.855 1.00 87.19 96 LYS A O 1
ATOM 751 N N . ASN A 1 97 ? 32.952 16.208 -5.801 1.00 83.69 97 ASN A N 1
ATOM 752 C CA . ASN A 1 97 ? 32.083 16.259 -6.978 1.00 83.69 97 ASN A CA 1
ATOM 753 C C . ASN A 1 97 ? 30.818 17.076 -6.669 1.00 83.69 97 ASN A C 1
ATOM 755 O O . ASN A 1 97 ? 30.365 17.859 -7.497 1.00 83.69 97 ASN A O 1
ATOM 759 N N . ARG A 1 98 ? 30.281 16.950 -5.448 1.00 86.56 98 ARG A N 1
ATOM 760 C CA . ARG A 1 98 ? 29.107 17.715 -4.992 1.00 86.56 98 ARG A CA 1
ATOM 761 C C . ARG A 1 98 ? 29.416 19.198 -4.801 1.00 86.56 98 ARG A C 1
ATOM 763 O O . ARG A 1 98 ? 28.592 20.031 -5.153 1.00 86.56 98 ARG A O 1
ATOM 770 N N . ILE A 1 99 ? 30.611 19.533 -4.311 1.00 88.44 99 ILE A N 1
ATOM 771 C CA . ILE A 1 99 ? 31.097 20.918 -4.223 1.00 88.44 99 ILE A CA 1
ATOM 772 C C . ILE A 1 99 ? 31.227 21.520 -5.627 1.00 88.44 99 ILE A C 1
ATOM 774 O O . ILE A 1 99 ? 30.761 22.635 -5.842 1.00 88.44 99 ILE A O 1
ATOM 778 N N . GLY A 1 100 ? 31.780 20.773 -6.591 1.00 86.81 100 GLY A N 1
ATOM 779 C CA . GLY A 1 100 ? 31.825 21.192 -7.997 1.00 86.81 100 GLY A CA 1
ATOM 780 C C . GLY A 1 100 ? 30.430 21.472 -8.567 1.00 86.81 100 GLY A C 1
ATOM 781 O O . GLY A 1 100 ? 30.173 22.564 -9.069 1.00 86.81 100 GLY A O 1
ATOM 782 N N . ASN A 1 101 ? 29.488 20.544 -8.372 1.00 84.56 101 ASN A N 1
ATOM 783 C CA . ASN A 1 101 ? 28.096 20.708 -8.805 1.00 84.56 101 ASN A CA 1
ATOM 784 C C . ASN A 1 101 ? 27.403 21.906 -8.134 1.00 84.56 101 ASN A C 1
ATOM 786 O O . ASN A 1 101 ? 26.639 22.629 -8.774 1.00 84.56 101 ASN A O 1
ATOM 790 N N . ALA A 1 102 ? 27.658 22.124 -6.844 1.00 87.50 102 ALA A N 1
ATOM 791 C CA . ALA A 1 102 ? 27.115 23.250 -6.096 1.00 87.50 102 ALA A CA 1
ATOM 792 C C . ALA A 1 102 ? 27.691 24.587 -6.563 1.00 87.50 102 ALA A C 1
ATOM 794 O O . ALA A 1 102 ? 26.954 25.570 -6.651 1.00 87.50 102 ALA A O 1
ATOM 795 N N . PHE A 1 103 ? 28.976 24.619 -6.916 1.00 89.38 103 PHE A N 1
ATOM 796 C CA . PHE A 1 103 ? 29.615 25.790 -7.502 1.00 89.38 103 PHE A CA 1
ATOM 797 C C . PHE A 1 103 ? 29.023 26.125 -8.876 1.00 89.38 103 PHE A C 1
ATOM 799 O O . PHE A 1 103 ? 28.687 27.281 -9.136 1.00 89.38 103 PHE A O 1
ATOM 806 N N . ASP A 1 104 ? 28.795 25.124 -9.727 1.00 86.06 104 ASP A N 1
ATOM 807 C CA . ASP A 1 104 ? 28.134 25.327 -11.019 1.00 86.06 104 ASP A CA 1
ATOM 808 C C . ASP A 1 104 ? 26.676 25.793 -10.869 1.00 86.06 104 ASP A C 1
ATOM 810 O O . ASP A 1 104 ? 26.250 26.721 -11.564 1.00 86.06 104 ASP A O 1
ATOM 814 N N . ALA A 1 105 ? 25.921 25.235 -9.915 1.00 85.88 105 ALA A N 1
ATOM 815 C CA . ALA A 1 105 ? 24.565 25.689 -9.593 1.00 85.88 105 ALA A CA 1
ATOM 816 C C . ALA A 1 105 ? 24.545 27.141 -9.075 1.00 85.88 105 ALA A C 1
ATOM 818 O O . ALA A 1 105 ? 23.667 27.930 -9.438 1.00 85.88 105 ALA A O 1
ATOM 819 N N . PHE A 1 106 ? 25.541 27.521 -8.269 1.00 87.31 106 PHE A N 1
ATOM 820 C CA . PHE A 1 106 ? 25.716 28.887 -7.779 1.00 87.31 106 PHE A CA 1
ATOM 821 C C . PHE A 1 106 ? 26.080 29.867 -8.905 1.00 87.31 106 PHE A C 1
ATOM 823 O O . PHE A 1 106 ? 25.568 30.990 -8.950 1.00 87.31 106 PHE A O 1
ATOM 830 N N . ARG A 1 107 ? 26.940 29.455 -9.843 1.00 88.06 107 ARG A N 1
ATOM 831 C CA . ARG A 1 107 ? 27.372 30.283 -10.977 1.00 88.06 107 ARG A CA 1
ATOM 832 C C . ARG A 1 107 ? 26.232 30.540 -11.964 1.00 88.06 107 ARG A C 1
ATOM 834 O O . ARG A 1 107 ? 26.027 31.686 -12.361 1.00 88.06 107 ARG A O 1
ATOM 841 N N . ASN A 1 108 ? 25.463 29.502 -12.293 1.00 86.19 108 ASN A N 1
ATOM 842 C CA . ASN A 1 108 ? 24.449 29.536 -13.352 1.00 86.19 108 ASN A CA 1
ATOM 843 C C . ASN A 1 108 ? 23.046 29.968 -12.872 1.00 86.19 108 ASN A C 1
ATOM 845 O O . ASN A 1 108 ? 22.159 30.224 -13.687 1.00 86.19 108 ASN A O 1
ATOM 849 N N . GLY A 1 109 ? 22.813 30.064 -11.558 1.00 80.19 109 GLY A N 1
ATOM 850 C CA . GLY A 1 109 ? 21.515 30.444 -10.994 1.00 80.19 109 GLY A CA 1
ATOM 851 C C . GLY A 1 109 ? 21.129 31.913 -11.234 1.00 80.19 109 GLY A C 1
ATOM 852 O O . GLY A 1 109 ? 21.959 32.819 -11.155 1.00 80.19 109 GLY A O 1
ATOM 853 N N . ARG A 1 110 ? 19.837 32.185 -11.464 1.00 79.44 110 ARG A N 1
ATOM 854 C CA . ARG A 1 110 ? 19.293 33.554 -11.572 1.00 79.44 110 ARG A CA 1
ATOM 855 C C . ARG A 1 110 ? 18.805 34.053 -10.204 1.00 79.44 110 ARG A C 1
ATOM 857 O O . ARG A 1 110 ? 17.803 33.559 -9.690 1.00 79.44 110 ARG A O 1
ATOM 864 N N . GLY A 1 111 ? 19.500 35.048 -9.645 1.00 86.56 111 GLY A N 1
ATOM 865 C CA . GLY A 1 111 ? 19.168 35.721 -8.377 1.00 86.56 111 GLY A CA 1
ATOM 866 C C . GLY A 1 111 ? 19.880 35.150 -7.132 1.00 86.56 111 GLY A C 1
ATOM 867 O O . GLY A 1 111 ? 20.101 33.941 -7.057 1.00 86.56 111 GLY A O 1
ATOM 868 N N . PRO A 1 112 ? 20.235 35.985 -6.133 1.00 83.12 112 PRO A N 1
ATOM 869 C CA . PRO A 1 112 ? 21.120 35.598 -5.023 1.00 83.12 112 PRO A CA 1
ATOM 870 C C . PRO A 1 112 ? 20.544 34.483 -4.137 1.00 83.12 112 PRO A C 1
ATOM 872 O O . PRO A 1 112 ? 21.242 33.525 -3.817 1.00 83.12 112 PRO A O 1
ATOM 875 N N . PHE A 1 113 ? 19.249 34.536 -3.816 1.00 86.25 113 PHE A N 1
ATOM 876 C CA . PHE A 1 113 ? 18.593 33.514 -2.991 1.00 86.25 113 PHE A CA 1
ATOM 877 C C . PHE A 1 113 ? 18.496 32.150 -3.687 1.00 86.25 113 PHE A C 1
ATOM 879 O O . PHE A 1 113 ? 18.740 31.114 -3.069 1.00 86.25 113 PHE A O 1
ATOM 886 N N . ARG A 1 114 ? 18.196 32.135 -4.992 1.00 79.56 114 ARG A N 1
ATOM 887 C CA . ARG A 1 114 ? 18.118 30.894 -5.779 1.00 79.56 114 ARG A CA 1
ATOM 888 C C . ARG A 1 114 ? 19.493 30.258 -5.984 1.00 79.56 114 ARG A C 1
ATOM 890 O O . ARG A 1 114 ? 19.579 29.036 -6.003 1.00 79.56 114 ARG A O 1
ATOM 897 N N . LYS A 1 115 ? 20.560 31.063 -6.067 1.00 86.81 115 LYS A N 1
ATOM 898 C CA . LYS A 1 115 ? 21.947 30.576 -6.122 1.00 86.81 115 LYS A CA 1
ATOM 899 C C . LYS A 1 115 ? 22.341 29.822 -4.856 1.00 86.81 115 LYS A C 1
ATOM 901 O O . LYS A 1 115 ? 22.821 28.698 -4.946 1.00 86.81 115 LYS A O 1
ATOM 906 N N . VAL A 1 116 ? 22.104 30.415 -3.684 1.00 87.44 116 VAL A N 1
ATOM 907 C CA . VAL A 1 116 ? 22.448 29.790 -2.395 1.00 87.44 116 VAL A CA 1
ATOM 908 C C . VAL A 1 116 ? 21.592 28.548 -2.146 1.00 87.44 116 VAL A C 1
ATOM 910 O O . VAL A 1 116 ? 22.122 27.493 -1.810 1.00 87.44 116 VAL A O 1
ATOM 913 N N . SER A 1 117 ? 20.280 28.639 -2.379 1.00 86.81 117 SER A N 1
ATOM 914 C CA . SER A 1 117 ? 19.367 27.500 -2.223 1.00 86.81 117 SER A CA 1
ATOM 915 C C . SER A 1 117 ? 19.702 26.348 -3.181 1.00 86.81 117 SER A C 1
ATOM 917 O O . SER A 1 117 ? 19.752 25.191 -2.761 1.00 86.81 117 SER A O 1
ATOM 919 N N . GLY A 1 118 ? 20.002 26.653 -4.448 1.00 81.31 118 GLY A N 1
ATOM 920 C CA . GLY A 1 118 ? 20.416 25.663 -5.442 1.00 81.31 118 GLY A CA 1
ATOM 921 C C . GLY A 1 118 ? 21.751 24.999 -5.101 1.00 81.31 118 GLY A C 1
ATOM 922 O O . GLY A 1 118 ? 21.865 23.780 -5.199 1.00 81.31 118 GLY A O 1
ATOM 923 N N . ALA A 1 119 ? 22.733 25.773 -4.630 1.00 84.62 119 ALA A N 1
ATOM 924 C CA . ALA A 1 119 ? 24.024 25.251 -4.185 1.00 84.62 119 ALA A CA 1
ATOM 925 C C . ALA A 1 119 ? 23.888 24.334 -2.960 1.00 84.62 119 ALA A C 1
ATOM 927 O O . ALA A 1 119 ? 24.495 23.265 -2.917 1.00 84.62 119 ALA A O 1
ATOM 928 N N . TRP A 1 120 ? 23.042 24.705 -1.993 1.00 88.12 120 TRP A N 1
ATOM 929 C CA . TRP A 1 120 ? 22.765 23.874 -0.820 1.00 88.12 120 TRP A CA 1
ATOM 930 C C . TRP A 1 120 ? 22.111 22.545 -1.202 1.00 88.12 120 TRP A C 1
ATOM 932 O O . TRP A 1 120 ? 22.506 21.483 -0.723 1.00 88.12 120 TRP A O 1
ATOM 942 N N . ARG A 1 121 ? 21.145 22.589 -2.127 1.00 86.31 121 ARG A N 1
ATOM 943 C CA . ARG A 1 121 ? 20.501 21.385 -2.661 1.00 86.31 121 ARG A CA 1
ATOM 944 C C . ARG A 1 121 ? 21.505 20.488 -3.392 1.00 86.31 121 ARG A C 1
ATOM 946 O O . ARG A 1 121 ? 21.515 19.287 -3.156 1.00 86.31 121 ARG A O 1
ATOM 953 N N . ALA A 1 122 ? 22.385 21.066 -4.208 1.00 83.25 122 ALA A N 1
ATOM 954 C CA . ALA A 1 122 ? 23.411 20.337 -4.955 1.00 83.25 122 ALA A CA 1
ATOM 955 C C . ALA A 1 122 ? 24.518 19.723 -4.071 1.00 83.25 122 ALA A C 1
ATOM 957 O O . ALA A 1 122 ? 25.088 18.700 -4.437 1.00 83.25 122 ALA A O 1
ATOM 958 N N . LEU A 1 123 ? 24.806 20.303 -2.899 1.00 86.31 123 LEU A N 1
ATOM 959 C CA . LEU A 1 123 ? 25.725 19.716 -1.911 1.00 86.31 123 LEU A CA 1
ATOM 960 C C . LEU A 1 123 ? 25.177 18.414 -1.305 1.00 86.31 123 LEU A C 1
ATOM 962 O O . LEU A 1 123 ? 25.937 17.478 -1.039 1.00 86.31 123 LEU A O 1
ATOM 966 N N . GLY A 1 124 ? 23.861 18.365 -1.079 1.00 82.75 124 GLY A N 1
ATOM 967 C CA . GLY A 1 124 ? 23.161 17.184 -0.569 1.00 82.75 124 GLY A CA 1
ATOM 968 C C . GLY A 1 124 ? 22.831 16.150 -1.646 1.00 82.75 124 GLY A C 1
ATOM 969 O O . GLY A 1 124 ? 22.694 14.967 -1.335 1.00 82.75 124 GLY A O 1
ATOM 970 N N . ASP A 1 125 ? 22.737 16.580 -2.902 1.00 81.25 125 ASP A N 1
ATOM 971 C CA . ASP A 1 125 ? 22.353 15.729 -4.019 1.00 81.25 125 ASP A CA 1
ATOM 972 C C . ASP A 1 125 ? 23.507 14.816 -4.465 1.00 81.25 125 ASP A C 1
ATOM 974 O O . ASP A 1 125 ? 24.579 15.259 -4.887 1.00 81.25 125 ASP A O 1
ATOM 978 N N . ARG A 1 126 ? 23.283 13.504 -4.369 1.00 79.25 126 ARG A N 1
ATOM 979 C CA . ARG A 1 126 ? 24.234 12.480 -4.826 1.00 79.25 126 ARG A CA 1
ATOM 980 C C . ARG A 1 126 ? 24.089 12.162 -6.313 1.00 79.25 126 ARG A C 1
ATOM 982 O O . ARG A 1 126 ? 24.901 11.387 -6.818 1.00 79.25 126 ARG A O 1
ATOM 989 N N . ARG A 1 127 ? 23.098 12.766 -6.988 1.00 73.19 127 ARG A N 1
ATOM 990 C CA . ARG A 1 127 ? 22.707 12.495 -8.374 1.00 73.19 127 ARG A CA 1
ATOM 991 C C . ARG A 1 127 ? 22.637 10.996 -8.626 1.00 73.19 127 ARG A C 1
ATOM 993 O O . ARG A 1 127 ? 23.493 10.424 -9.298 1.00 73.19 127 ARG A O 1
ATOM 1000 N N . VAL A 1 128 ? 21.663 10.364 -7.982 1.00 75.12 128 VAL A N 1
ATOM 1001 C CA . VAL A 1 128 ? 21.368 8.955 -8.230 1.00 75.12 128 VAL A CA 1
ATOM 1002 C C . VAL A 1 128 ? 20.630 8.890 -9.559 1.00 75.12 128 VAL A C 1
ATOM 1004 O O . VAL A 1 128 ? 19.572 9.492 -9.695 1.00 75.12 128 VAL A O 1
ATOM 1007 N N . SER A 1 129 ? 21.232 8.223 -10.535 1.00 72.75 129 SER A N 1
ATOM 1008 C CA . SER A 1 129 ? 20.589 7.892 -11.801 1.00 72.75 129 SER A CA 1
ATOM 1009 C C . SER A 1 129 ? 20.174 6.437 -11.725 1.00 72.75 129 SER A C 1
ATOM 1011 O O . SER A 1 129 ? 21.027 5.578 -11.496 1.00 72.75 129 SER A O 1
ATOM 1013 N N . THR A 1 130 ? 18.888 6.159 -11.886 1.00 72.38 130 THR A N 1
ATOM 1014 C CA . THR A 1 130 ? 18.379 4.790 -11.953 1.00 72.38 130 THR A CA 1
ATOM 1015 C C . THR A 1 130 ? 18.166 4.444 -13.415 1.00 72.38 130 THR A C 1
ATOM 1017 O O . THR A 1 130 ? 17.446 5.148 -14.112 1.00 72.38 130 THR A O 1
ATOM 1020 N N . PHE A 1 131 ? 18.818 3.385 -13.876 1.00 75.75 131 PHE A N 1
ATOM 1021 C CA . PHE A 1 131 ? 18.574 2.786 -15.179 1.00 75.75 131 PHE A CA 1
ATOM 1022 C C . PHE A 1 131 ? 17.858 1.466 -14.940 1.00 75.75 131 PHE A C 1
ATOM 1024 O O . PHE A 1 131 ? 18.401 0.589 -14.264 1.00 75.75 131 PHE A O 1
ATOM 1031 N N . ALA A 1 132 ? 16.644 1.342 -15.461 1.00 81.94 132 ALA A N 1
ATOM 1032 C CA . ALA A 1 132 ? 15.867 0.118 -15.396 1.00 81.94 132 ALA A CA 1
ATOM 1033 C C . ALA A 1 132 ? 15.771 -0.501 -16.791 1.00 81.94 132 ALA A C 1
ATOM 1035 O O . ALA A 1 132 ? 15.636 0.198 -17.794 1.00 81.94 132 ALA A O 1
ATOM 1036 N N . GLY A 1 133 ? 15.866 -1.822 -16.848 1.00 82.12 133 GLY A N 1
ATOM 1037 C CA . GLY A 1 133 ? 15.732 -2.588 -18.074 1.00 82.12 133 GLY A CA 1
ATOM 1038 C C . GLY A 1 133 ? 15.056 -3.921 -17.798 1.00 82.12 133 GLY A C 1
ATOM 1039 O O . GLY A 1 133 ? 15.103 -4.448 -16.683 1.00 82.12 133 GLY A O 1
ATOM 1040 N N . MET A 1 134 ? 14.421 -4.470 -18.824 1.00 86.12 134 MET A N 1
ATOM 1041 C CA . MET A 1 134 ? 13.937 -5.843 -18.792 1.00 86.12 134 MET A CA 1
ATOM 1042 C C . MET A 1 134 ? 15.074 -6.763 -19.238 1.00 86.12 134 MET A C 1
ATOM 1044 O O . MET A 1 134 ? 15.470 -6.742 -20.401 1.00 86.12 134 MET A O 1
ATOM 1048 N N . GLU A 1 135 ? 15.625 -7.562 -18.321 1.00 80.62 135 GLU A N 1
ATOM 1049 C CA . GLU A 1 135 ? 16.724 -8.486 -18.647 1.00 80.62 135 GLU A CA 1
ATOM 1050 C C . GLU A 1 135 ? 16.214 -9.704 -19.431 1.00 80.62 135 GLU A C 1
ATOM 1052 O O . GLU A 1 135 ? 16.867 -10.189 -20.353 1.00 80.62 135 GLU A O 1
ATOM 1057 N N . TYR A 1 136 ? 15.009 -10.171 -19.092 1.00 77.06 136 TYR A N 1
ATOM 1058 C CA . TYR A 1 136 ? 14.354 -11.313 -19.723 1.00 77.06 136 TYR A CA 1
ATOM 1059 C C . TYR A 1 136 ? 12.862 -11.039 -19.912 1.00 77.06 136 TYR A C 1
ATOM 1061 O O . TYR A 1 136 ? 12.255 -10.306 -19.130 1.00 77.06 136 TYR A O 1
ATOM 1069 N N . GLY A 1 137 ? 12.263 -11.673 -20.923 1.00 72.50 137 GLY A N 1
ATOM 1070 C CA . GLY A 1 137 ? 10.809 -11.667 -21.119 1.00 72.50 137 GLY A CA 1
ATOM 1071 C C . GLY A 1 137 ? 10.254 -10.531 -21.990 1.00 72.50 137 GLY A C 1
ATOM 1072 O O . GLY A 1 137 ? 9.035 -10.386 -22.086 1.00 72.50 137 GLY A O 1
ATOM 1073 N N . GLY A 1 138 ? 11.126 -9.775 -22.667 1.00 84.88 138 GLY A N 1
ATOM 1074 C CA . GLY A 1 138 ? 10.749 -8.786 -23.681 1.00 84.88 138 GLY A CA 1
ATOM 1075 C C . GLY A 1 138 ? 10.422 -7.409 -23.107 1.00 84.88 138 GLY A C 1
ATOM 1076 O O . GLY A 1 138 ? 11.056 -6.957 -22.158 1.00 84.88 138 GLY A O 1
ATOM 1077 N N . GLU A 1 139 ? 9.459 -6.729 -23.723 1.00 89.44 139 GLU A N 1
ATOM 1078 C CA . GLU A 1 139 ? 9.023 -5.390 -23.319 1.00 89.44 139 GLU A CA 1
ATOM 1079 C C . GLU A 1 139 ? 8.291 -5.400 -21.968 1.00 89.44 139 GLU A C 1
ATOM 1081 O O . GLU A 1 139 ? 7.735 -6.413 -21.528 1.00 89.44 139 GLU A O 1
ATOM 1086 N N . PHE A 1 140 ? 8.251 -4.237 -21.316 1.00 91.62 140 PHE A N 1
ATOM 1087 C CA . PHE A 1 140 ? 7.495 -4.058 -20.082 1.00 91.62 140 PHE A CA 1
ATOM 1088 C C . PHE A 1 140 ? 5.990 -4.347 -20.318 1.00 91.62 140 PHE A C 1
ATOM 1090 O O . PHE A 1 140 ? 5.420 -3.851 -21.296 1.00 91.62 140 PHE A O 1
ATOM 1097 N N . PRO A 1 141 ? 5.311 -5.130 -19.457 1.00 94.06 141 PRO A N 1
ATOM 1098 C CA . PRO A 1 141 ? 3.967 -5.650 -19.735 1.00 94.06 141 PRO A CA 1
ATOM 1099 C C . PRO A 1 141 ? 2.850 -4.643 -19.404 1.00 94.06 141 PRO A C 1
ATOM 1101 O O . PRO A 1 141 ? 1.936 -4.915 -18.619 1.00 94.06 141 PRO A O 1
ATOM 1104 N N . LEU A 1 142 ? 2.937 -3.428 -19.955 1.00 94.50 142 LEU A N 1
ATOM 1105 C CA . LEU A 1 142 ? 2.012 -2.341 -19.629 1.00 94.50 142 LEU A CA 1
ATOM 1106 C C . LEU A 1 142 ? 0.575 -2.648 -20.073 1.00 94.50 142 LEU A C 1
ATOM 1108 O O . LEU A 1 142 ? -0.376 -2.339 -19.350 1.00 94.50 142 LEU A O 1
ATOM 1112 N N . GLU A 1 143 ? 0.400 -3.257 -21.245 1.00 95.44 143 GLU A N 1
ATOM 1113 C CA . GLU A 1 143 ? -0.928 -3.582 -21.775 1.00 95.44 143 GLU A CA 1
ATOM 1114 C C . GLU A 1 143 ? -1.606 -4.692 -20.969 1.00 95.44 143 GLU A C 1
ATOM 1116 O O . GLU A 1 143 ? -2.806 -4.614 -20.688 1.00 95.44 143 GLU A O 1
ATOM 1121 N N . GLU A 1 144 ? -0.848 -5.683 -20.499 1.00 96.44 144 GLU A N 1
ATOM 1122 C CA . GLU A 1 144 ? -1.356 -6.713 -19.599 1.00 96.44 144 GLU A CA 1
ATOM 1123 C C . GLU A 1 144 ? -1.744 -6.122 -18.240 1.00 96.44 144 GLU A C 1
ATOM 1125 O O . GLU A 1 144 ? -2.824 -6.427 -17.732 1.00 96.44 144 GLU A O 1
ATOM 1130 N N . ILE A 1 145 ? -0.934 -5.210 -17.685 1.00 96.75 145 ILE A N 1
ATOM 1131 C CA . ILE A 1 145 ? -1.271 -4.486 -16.447 1.00 96.75 145 ILE A CA 1
ATOM 1132 C C . ILE A 1 145 ? -2.576 -3.695 -16.623 1.00 96.75 145 ILE A C 1
ATOM 1134 O O . ILE A 1 145 ? -3.471 -3.779 -15.774 1.00 96.75 145 ILE A O 1
ATOM 1138 N N . LYS A 1 146 ? -2.739 -2.966 -17.737 1.00 96.94 146 LYS A N 1
ATOM 1139 C CA . LYS A 1 146 ? -3.987 -2.249 -18.058 1.00 96.94 146 LYS A CA 1
ATOM 1140 C C . LYS A 1 146 ? -5.172 -3.207 -18.181 1.00 96.94 146 LYS A C 1
ATOM 1142 O O . LYS A 1 146 ? -6.259 -2.890 -17.697 1.00 96.94 146 LYS A O 1
ATOM 1147 N N . SER A 1 147 ? -4.978 -4.364 -18.810 1.00 97.50 147 SER A N 1
ATOM 1148 C CA . SER A 1 147 ? -6.010 -5.392 -18.969 1.00 97.50 147 SER A CA 1
ATOM 1149 C C . SER A 1 147 ? -6.480 -5.939 -17.616 1.00 97.50 147 SER A C 1
ATOM 1151 O O . SER A 1 147 ? -7.681 -5.949 -17.337 1.00 97.50 147 SER A O 1
ATOM 1153 N N . ILE A 1 148 ? -5.543 -6.279 -16.721 1.00 97.00 148 ILE A N 1
ATOM 1154 C CA . ILE A 1 148 ? -5.850 -6.717 -15.350 1.00 97.00 148 ILE A CA 1
ATOM 1155 C C . ILE A 1 148 ? -6.604 -5.616 -14.592 1.00 97.00 148 ILE A C 1
ATOM 1157 O O . ILE A 1 148 ? -7.635 -5.886 -13.976 1.00 97.00 148 ILE A O 1
ATOM 1161 N N . MET A 1 149 ? -6.142 -4.363 -14.674 1.00 96.25 149 MET A N 1
ATOM 1162 C CA . MET A 1 149 ? -6.796 -3.230 -14.010 1.00 96.25 149 MET A CA 1
ATOM 1163 C C . MET A 1 149 ? -8.235 -3.024 -14.505 1.00 96.25 149 MET A C 1
ATOM 1165 O O . MET A 1 149 ? -9.126 -2.764 -13.700 1.00 96.25 149 MET A O 1
ATOM 1169 N N . ARG A 1 150 ? -8.492 -3.180 -15.811 1.00 96.06 150 ARG A N 1
ATOM 1170 C CA . ARG A 1 150 ? -9.849 -3.107 -16.387 1.00 96.06 150 ARG A CA 1
ATOM 1171 C C . ARG A 1 150 ? -10.757 -4.232 -15.886 1.00 96.06 150 ARG A C 1
ATOM 1173 O O . ARG A 1 150 ? -11.945 -4.001 -15.703 1.00 96.06 150 ARG A O 1
ATOM 1180 N N . GLY A 1 151 ? -10.211 -5.424 -15.642 1.00 95.25 151 GLY A N 1
ATOM 1181 C CA . GLY A 1 151 ? -10.954 -6.551 -15.069 1.00 95.25 151 GLY A CA 1
ATOM 1182 C C . GLY A 1 151 ? -11.270 -6.408 -13.574 1.00 95.25 151 GLY A C 1
ATOM 1183 O O . GLY A 1 151 ? -12.119 -7.133 -13.059 1.00 95.25 151 GLY A O 1
ATOM 1184 N N . ALA A 1 152 ? -10.605 -5.484 -12.876 1.00 94.81 152 ALA A N 1
ATOM 1185 C CA . ALA A 1 152 ? -10.700 -5.305 -11.428 1.00 94.81 152 ALA A CA 1
ATOM 1186 C C . ALA A 1 152 ? -10.756 -3.816 -11.022 1.00 94.81 152 ALA A C 1
ATOM 1188 O O . ALA A 1 152 ? -10.149 -3.411 -10.028 1.00 94.81 152 ALA A O 1
ATOM 1189 N N . THR A 1 153 ? -11.499 -2.993 -11.771 1.00 93.69 153 THR A N 1
ATOM 1190 C CA . THR A 1 153 ? -11.568 -1.531 -11.569 1.00 93.69 153 THR A CA 1
ATOM 1191 C C . THR A 1 153 ? -12.014 -1.128 -10.170 1.00 93.69 153 THR A C 1
ATOM 1193 O O . THR A 1 153 ? -11.501 -0.156 -9.625 1.00 93.69 153 THR A O 1
ATOM 1196 N N . ASP A 1 154 ? -12.912 -1.901 -9.558 1.00 93.81 154 ASP A N 1
ATOM 1197 C CA . ASP A 1 154 ? -13.456 -1.627 -8.220 1.00 93.81 154 ASP A CA 1
ATOM 1198 C C . ASP A 1 154 ? -12.392 -1.715 -7.113 1.00 93.81 154 ASP A C 1
ATOM 1200 O O . ASP A 1 154 ? -12.567 -1.200 -6.005 1.00 93.81 154 ASP A O 1
ATOM 1204 N N . PHE A 1 155 ? -11.273 -2.376 -7.413 1.00 93.56 155 PHE A N 1
ATOM 1205 C CA . PHE A 1 155 ? -10.159 -2.593 -6.501 1.00 93.56 155 PHE A CA 1
ATOM 1206 C C . PHE A 1 155 ? -8.976 -1.656 -6.763 1.00 93.56 155 PHE A C 1
ATOM 1208 O O . PHE A 1 155 ? -8.101 -1.559 -5.900 1.00 93.56 155 PHE A O 1
ATOM 1215 N N . ALA A 1 156 ? -8.955 -0.969 -7.909 1.00 93.38 156 ALA A N 1
ATOM 1216 C CA . ALA A 1 156 ? -7.882 -0.063 -8.292 1.00 93.38 156 ALA A CA 1
ATOM 1217 C C . ALA A 1 156 ? -7.969 1.252 -7.509 1.00 93.38 156 ALA A C 1
ATOM 1219 O O . ALA A 1 156 ? -9.016 1.898 -7.441 1.00 93.38 156 ALA A O 1
ATOM 1220 N N . ASP A 1 157 ? -6.853 1.668 -6.920 1.00 93.94 157 ASP A N 1
ATOM 1221 C CA . ASP A 1 157 ? -6.761 2.964 -6.268 1.00 93.94 157 ASP A CA 1
ATOM 1222 C C . ASP A 1 157 ? -6.279 4.062 -7.224 1.00 93.94 157 ASP A C 1
ATOM 1224 O O . ASP A 1 157 ? -5.755 3.832 -8.315 1.00 93.94 157 ASP A O 1
ATOM 1228 N N . ILE A 1 158 ? -6.481 5.309 -6.797 1.00 95.38 158 ILE A N 1
ATOM 1229 C CA . ILE A 1 158 ? -6.123 6.495 -7.582 1.00 95.38 158 ILE A CA 1
ATOM 1230 C C . ILE A 1 158 ? -4.612 6.536 -7.855 1.00 95.38 158 ILE A C 1
ATOM 1232 O O . ILE A 1 158 ? -4.188 7.026 -8.901 1.00 95.38 158 ILE A O 1
ATOM 1236 N N . GLN A 1 159 ? -3.795 6.026 -6.931 1.00 95.69 159 GLN A N 1
ATOM 1237 C CA . GLN A 1 159 ? -2.343 6.002 -7.087 1.00 95.69 159 GLN A CA 1
ATOM 1238 C C . GLN A 1 159 ? -1.920 5.052 -8.209 1.00 95.69 159 GLN A C 1
ATOM 1240 O O . GLN A 1 159 ? -1.197 5.495 -9.101 1.00 95.69 159 GLN A O 1
ATOM 1245 N N . LEU A 1 160 ? -2.445 3.822 -8.245 1.00 96.44 160 LEU A N 1
ATOM 1246 C CA . LEU A 1 160 ? -2.204 2.876 -9.334 1.00 96.44 160 LEU A CA 1
ATOM 1247 C C . LEU A 1 160 ? -2.626 3.460 -10.681 1.00 96.44 160 LEU A C 1
ATOM 1249 O O . LEU A 1 160 ? -1.853 3.424 -11.635 1.00 96.44 160 LEU A O 1
ATOM 1253 N N . ILE A 1 161 ? -3.820 4.057 -10.749 1.00 96.62 161 ILE A N 1
ATOM 1254 C CA . ILE A 1 161 ? -4.330 4.689 -11.974 1.00 96.62 161 ILE A CA 1
ATOM 1255 C C . ILE A 1 161 ? -3.377 5.794 -12.446 1.00 96.62 161 ILE A C 1
ATOM 1257 O O . ILE A 1 161 ? -3.069 5.889 -13.633 1.00 96.62 161 ILE A O 1
ATOM 1261 N N . ASN A 1 162 ? -2.875 6.621 -11.529 1.00 96.38 162 ASN A N 1
ATOM 1262 C CA . ASN A 1 162 ? -1.929 7.681 -11.863 1.00 96.38 162 ASN A CA 1
ATOM 1263 C C . ASN A 1 162 ? -0.562 7.138 -12.299 1.00 96.38 162 ASN A C 1
ATOM 1265 O O . ASN A 1 162 ? 0.064 7.737 -13.170 1.00 96.38 162 ASN A O 1
ATOM 1269 N N . CYS A 1 163 ? -0.084 6.034 -11.720 1.00 96.50 163 CYS A N 1
ATOM 1270 C CA . CYS A 1 163 ? 1.137 5.366 -12.174 1.00 96.50 163 CYS A CA 1
ATOM 1271 C C . CYS A 1 163 ? 0.958 4.792 -13.585 1.00 96.50 163 CYS A C 1
ATOM 1273 O O . CYS A 1 163 ? 1.775 5.077 -14.452 1.00 96.50 163 CYS A O 1
ATOM 1275 N N . ILE A 1 164 ? -0.154 4.098 -13.853 1.00 96.56 164 ILE A N 1
ATOM 1276 C CA . ILE A 1 164 ? -0.466 3.559 -15.186 1.00 96.56 164 ILE A CA 1
ATOM 1277 C C . ILE A 1 164 ? -0.564 4.683 -16.220 1.00 96.56 164 ILE A C 1
ATOM 1279 O O . ILE A 1 164 ? -0.008 4.563 -17.303 1.00 96.56 164 ILE A O 1
ATOM 1283 N N . ARG A 1 165 ? -1.236 5.795 -15.898 1.00 95.88 165 ARG A N 1
ATOM 1284 C CA . ARG A 1 165 ? -1.351 6.944 -16.812 1.00 95.88 165 ARG A CA 1
ATOM 1285 C C . ARG A 1 165 ? -0.008 7.600 -17.121 1.00 95.88 165 ARG A C 1
ATOM 1287 O O . ARG A 1 165 ? 0.171 8.079 -18.234 1.00 95.88 165 ARG A O 1
ATOM 1294 N N . ARG A 1 166 ? 0.894 7.677 -16.139 1.00 94.69 166 ARG A N 1
ATOM 1295 C CA . ARG A 1 166 ? 2.244 8.216 -16.337 1.00 94.69 166 ARG A CA 1
ATOM 1296 C C . ARG A 1 166 ? 3.083 7.288 -17.209 1.00 94.69 166 ARG A C 1
ATOM 1298 O O . ARG A 1 166 ? 3.580 7.747 -18.225 1.00 94.69 166 ARG A O 1
ATOM 1305 N N . ALA A 1 167 ? 3.101 5.994 -16.895 1.00 94.12 167 ALA A N 1
ATOM 1306 C CA . ALA A 1 167 ? 3.785 4.980 -17.697 1.00 94.12 167 ALA A CA 1
ATOM 1307 C C . ALA A 1 167 ? 3.250 4.911 -19.141 1.00 94.12 167 ALA A C 1
ATOM 1309 O O . ALA A 1 167 ? 4.010 4.812 -20.096 1.00 94.12 167 ALA A O 1
ATOM 1310 N N . ASP A 1 168 ? 1.932 5.021 -19.325 1.00 93.75 168 ASP A N 1
ATOM 1311 C CA . ASP A 1 168 ? 1.322 5.090 -20.657 1.00 93.75 168 ASP A CA 1
ATOM 1312 C C . ASP A 1 168 ? 1.788 6.325 -21.425 1.00 93.75 168 ASP A C 1
ATOM 1314 O O . ASP A 1 168 ? 2.181 6.237 -22.582 1.00 93.75 168 ASP A O 1
ATOM 1318 N N . ARG A 1 169 ? 1.803 7.483 -20.762 1.00 92.50 169 ARG A N 1
ATOM 1319 C CA . ARG A 1 169 ? 2.269 8.728 -21.362 1.00 92.50 169 ARG A CA 1
ATOM 1320 C C . ARG A 1 169 ? 3.759 8.686 -21.710 1.00 92.50 169 ARG A C 1
ATOM 1322 O O . ARG A 1 169 ? 4.106 9.156 -22.789 1.00 92.50 169 ARG A O 1
ATOM 1329 N N . SER A 1 170 ? 4.611 8.123 -20.851 1.00 90.12 170 SER A N 1
ATOM 1330 C CA . SER A 1 170 ? 6.054 8.043 -21.111 1.00 90.12 170 SER A CA 1
ATOM 1331 C C . SER A 1 170 ? 6.351 7.244 -22.379 1.00 90.12 170 SER A C 1
ATOM 1333 O O . SER A 1 170 ? 7.187 7.669 -23.166 1.00 90.12 170 SER A O 1
ATOM 1335 N N . ARG A 1 171 ? 5.591 6.169 -22.650 1.00 85.56 171 ARG A N 1
ATOM 1336 C CA . ARG A 1 171 ? 5.724 5.394 -23.899 1.00 85.56 171 ARG A CA 1
ATOM 1337 C C . ARG A 1 171 ? 5.442 6.183 -25.170 1.00 85.56 171 ARG A C 1
ATOM 1339 O O . ARG A 1 171 ? 5.977 5.857 -26.221 1.00 85.56 171 ARG A O 1
ATOM 1346 N N . TYR A 1 172 ? 4.552 7.170 -25.103 1.00 83.06 172 TYR A N 1
ATOM 1347 C CA . TYR A 1 172 ? 4.257 8.018 -26.258 1.00 83.06 172 TYR A CA 1
ATOM 1348 C C . TYR A 1 172 ? 5.305 9.112 -26.460 1.00 83.06 172 TYR A C 1
ATOM 1350 O O . TYR A 1 172 ? 5.481 9.579 -27.583 1.00 83.06 172 TYR A O 1
ATOM 1358 N N . GLU A 1 173 ? 5.933 9.573 -25.378 1.00 81.94 173 GLU A N 1
ATOM 1359 C CA . GLU A 1 173 ? 6.885 10.686 -25.410 1.00 81.94 173 GLU A CA 1
ATOM 1360 C C . GLU A 1 173 ? 8.315 10.224 -25.728 1.00 81.94 173 GLU A C 1
ATOM 1362 O O . GLU A 1 173 ? 9.071 10.975 -26.345 1.00 81.94 173 GLU A O 1
ATOM 1367 N N . GLU A 1 174 ? 8.674 8.997 -25.356 1.00 76.62 174 GLU A N 1
ATOM 1368 C CA . GLU A 1 174 ? 9.996 8.413 -25.576 1.00 76.62 174 GLU A CA 1
ATOM 1369 C C . GLU A 1 174 ? 9.934 7.332 -26.666 1.00 76.62 174 GLU A C 1
ATOM 1371 O O . GLU A 1 174 ? 9.172 6.373 -26.575 1.00 76.62 174 GLU A O 1
ATOM 1376 N N . GLU A 1 175 ? 10.751 7.465 -27.715 1.00 67.56 175 GLU A N 1
ATOM 1377 C CA . GLU A 1 175 ? 10.903 6.427 -28.740 1.00 67.56 175 GLU A CA 1
ATOM 1378 C C . GLU A 1 175 ? 11.658 5.235 -28.127 1.00 67.56 175 GLU A C 1
ATOM 1380 O O . GLU A 1 175 ? 12.883 5.248 -28.017 1.00 67.56 175 GLU A O 1
ATOM 1385 N N . HIS A 1 176 ? 10.925 4.227 -27.647 1.00 63.94 176 HIS A N 1
ATOM 1386 C CA . HIS A 1 176 ? 11.521 3.062 -26.991 1.00 63.94 176 HIS A CA 1
ATOM 1387 C C . HIS A 1 176 ? 12.281 2.179 -27.978 1.00 63.94 176 HIS A C 1
ATOM 1389 O O . HIS A 1 176 ? 11.710 1.610 -28.909 1.00 63.94 176 HIS A O 1
ATOM 1395 N N . LEU A 1 177 ? 13.578 2.007 -27.727 1.00 61.47 177 LEU A N 1
ATOM 1396 C CA . LEU A 1 177 ? 14.414 1.038 -28.422 1.00 61.47 177 LEU A CA 1
ATOM 1397 C C . LEU A 1 177 ? 14.504 -0.244 -27.580 1.00 61.47 177 LEU A C 1
ATOM 1399 O O . LEU A 1 177 ? 15.434 -0.448 -26.807 1.00 61.47 177 LEU A O 1
ATOM 1403 N N . GLY A 1 178 ? 13.534 -1.144 -27.749 1.00 67.56 178 GLY A N 1
ATOM 1404 C CA . GLY A 1 178 ? 13.620 -2.516 -27.238 1.00 67.56 178 GLY A CA 1
ATOM 1405 C C . GLY A 1 178 ? 13.273 -2.682 -25.754 1.00 67.56 178 GLY A C 1
ATOM 1406 O O . GLY A 1 178 ? 12.121 -2.532 -25.369 1.00 67.56 178 GLY A O 1
ATOM 1407 N N . THR A 1 179 ? 14.242 -3.101 -24.934 1.00 76.44 179 THR A N 1
ATOM 1408 C CA . THR A 1 179 ? 14.041 -3.594 -23.551 1.00 76.44 179 THR A CA 1
ATOM 1409 C C . THR A 1 179 ? 14.242 -2.535 -22.461 1.00 76.44 179 THR A C 1
ATOM 1411 O O . THR A 1 179 ? 14.323 -2.872 -21.277 1.00 76.44 179 THR A O 1
ATOM 1414 N N . GLU A 1 180 ? 14.393 -1.269 -22.843 1.00 82.88 180 GLU A N 1
ATOM 1415 C CA . GLU A 1 180 ? 14.554 -0.158 -21.904 1.00 82.88 180 GLU A CA 1
ATOM 1416 C C . GLU A 1 180 ? 13.237 0.116 -21.170 1.00 82.88 180 GLU A C 1
ATOM 1418 O O . GLU A 1 180 ? 12.164 0.070 -21.769 1.00 82.88 180 GLU A O 1
ATOM 1423 N N . VAL A 1 181 ? 13.322 0.367 -19.861 1.00 87.44 181 VAL A N 1
ATOM 1424 C CA . VAL A 1 181 ? 12.163 0.657 -19.010 1.00 87.44 181 VAL A CA 1
ATOM 1425 C C . VAL A 1 181 ? 12.245 2.108 -18.574 1.00 87.44 181 VAL A C 1
ATOM 1427 O O . VAL A 1 181 ? 13.267 2.538 -18.030 1.00 87.44 181 VAL A O 1
ATOM 1430 N N . THR A 1 182 ? 11.167 2.860 -18.781 1.00 88.88 182 THR A N 1
ATOM 1431 C CA . THR A 1 182 ? 11.140 4.273 -18.380 1.00 88.88 182 THR A CA 1
ATOM 1432 C C . THR A 1 182 ? 11.136 4.422 -16.865 1.00 88.88 182 THR A C 1
ATOM 1434 O O . THR A 1 182 ? 10.761 3.514 -16.118 1.00 88.88 182 THR A O 1
ATOM 1437 N N . GLU A 1 183 ? 11.494 5.609 -16.377 1.00 88.75 183 GLU A N 1
ATOM 1438 C CA . GLU A 1 183 ? 11.386 5.918 -14.948 1.00 88.75 183 GLU A CA 1
ATOM 1439 C C . GLU A 1 183 ? 9.937 5.771 -14.438 1.00 88.75 183 GLU A C 1
ATOM 1441 O O . GLU A 1 183 ? 9.714 5.311 -13.314 1.00 88.75 183 GLU A O 1
ATOM 1446 N N . ASP A 1 184 ? 8.942 6.102 -15.266 1.00 91.31 184 ASP A N 1
ATOM 1447 C CA . ASP A 1 184 ? 7.523 5.985 -14.920 1.00 91.31 184 ASP A CA 1
ATOM 1448 C C . ASP A 1 184 ? 7.030 4.525 -14.917 1.00 91.31 184 ASP A C 1
ATOM 1450 O O . ASP A 1 184 ? 6.252 4.141 -14.038 1.00 91.31 184 ASP A O 1
ATOM 1454 N N . GLU A 1 185 ? 7.500 3.688 -15.845 1.00 92.44 185 GLU A N 1
ATOM 1455 C CA . GLU A 1 185 ? 7.234 2.243 -15.851 1.00 92.44 185 GLU A CA 1
ATOM 1456 C C . GLU A 1 185 ? 7.898 1.544 -14.660 1.00 92.44 185 GLU A C 1
ATOM 1458 O O . GLU A 1 185 ? 7.269 0.733 -13.972 1.00 92.44 185 GLU A O 1
ATOM 1463 N N . TYR A 1 186 ? 9.144 1.910 -14.357 1.00 92.19 186 TYR A N 1
ATOM 1464 C CA . TYR A 1 186 ? 9.850 1.426 -13.178 1.00 92.19 186 TYR A CA 1
ATOM 1465 C C . TYR A 1 186 ? 9.119 1.833 -11.889 1.00 92.19 186 TYR A C 1
ATOM 1467 O O . TYR A 1 186 ? 8.865 0.994 -11.023 1.00 92.19 186 TYR A O 1
ATOM 1475 N N . SER A 1 187 ? 8.677 3.091 -11.796 1.00 92.38 187 SER A N 1
ATOM 1476 C CA . SER A 1 187 ? 7.873 3.587 -10.671 1.00 92.38 187 SER A CA 1
ATOM 1477 C C . SER A 1 187 ? 6.545 2.834 -10.521 1.00 92.38 187 SER A C 1
ATOM 1479 O O . SER A 1 187 ? 6.087 2.587 -9.403 1.00 92.38 187 SER A O 1
ATOM 1481 N N . LEU A 1 188 ? 5.906 2.458 -11.634 1.00 95.62 188 LEU A N 1
ATOM 1482 C CA . LEU A 1 188 ? 4.704 1.626 -11.623 1.00 95.62 188 LEU A CA 1
ATOM 1483 C C . LEU A 1 188 ? 5.002 0.224 -11.072 1.00 95.62 188 LEU A C 1
ATOM 1485 O O . LEU A 1 188 ? 4.238 -0.270 -10.242 1.00 95.62 188 LEU A O 1
ATOM 1489 N N . ALA A 1 189 ? 6.105 -0.402 -11.481 1.00 95.06 189 ALA A N 1
ATOM 1490 C CA . ALA A 1 189 ? 6.504 -1.704 -10.957 1.00 95.06 189 ALA A CA 1
ATOM 1491 C C . ALA A 1 189 ? 6.823 -1.651 -9.455 1.00 95.06 189 ALA A C 1
ATOM 1493 O O . ALA A 1 189 ? 6.297 -2.462 -8.693 1.00 95.06 189 ALA A O 1
ATOM 1494 N N . GLU A 1 190 ? 7.607 -0.667 -9.000 1.00 94.9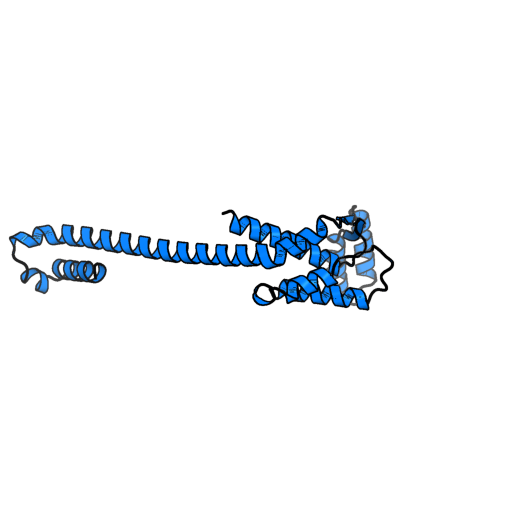4 190 GLU A N 1
ATOM 1495 C CA . GLU A 1 190 ? 7.883 -0.460 -7.570 1.00 94.94 190 GLU A CA 1
A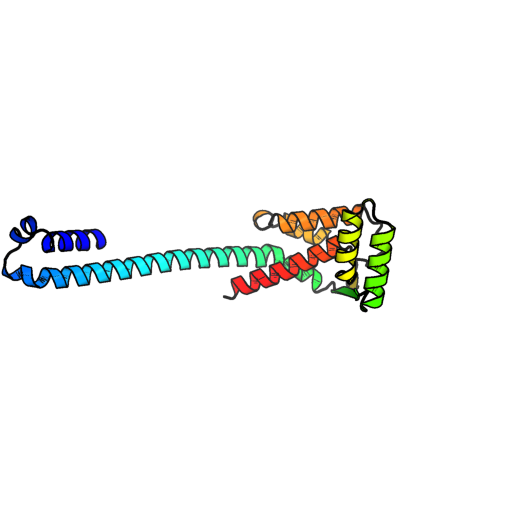TOM 1496 C C . GLU A 1 190 ? 6.592 -0.284 -6.762 1.00 94.94 190 GLU A C 1
ATOM 1498 O O . GLU A 1 190 ? 6.437 -0.858 -5.676 1.00 94.94 190 GLU A O 1
ATOM 1503 N N . TYR A 1 191 ? 5.634 0.471 -7.303 1.00 96.50 191 TYR A N 1
ATOM 1504 C CA . TYR A 1 191 ? 4.325 0.630 -6.686 1.00 96.50 191 TYR A CA 1
ATOM 1505 C C . TYR A 1 191 ? 3.590 -0.711 -6.558 1.00 96.50 191 TYR A C 1
ATOM 1507 O O . TYR A 1 191 ? 3.116 -1.053 -5.477 1.00 96.50 191 TYR A O 1
ATOM 1515 N N . ILE A 1 192 ? 3.541 -1.507 -7.630 1.00 96.94 192 ILE A N 1
ATOM 1516 C CA . ILE A 1 192 ? 2.897 -2.828 -7.627 1.00 96.94 192 ILE A CA 1
ATOM 1517 C C . ILE A 1 192 ? 3.545 -3.754 -6.588 1.00 96.94 192 ILE A C 1
ATOM 1519 O O . ILE A 1 192 ? 2.828 -4.374 -5.801 1.00 96.94 192 ILE A O 1
ATOM 1523 N N . PHE A 1 193 ? 4.878 -3.836 -6.542 1.00 96.50 193 PHE A N 1
ATOM 1524 C CA . PHE A 1 193 ? 5.585 -4.706 -5.597 1.00 96.50 193 PHE A CA 1
ATOM 1525 C C . PHE A 1 193 ? 5.409 -4.267 -4.143 1.00 96.50 193 PHE A C 1
ATOM 1527 O O . PHE A 1 193 ? 5.148 -5.100 -3.270 1.00 96.50 193 PHE A O 1
ATOM 1534 N N . SER A 1 194 ? 5.536 -2.968 -3.871 1.00 96.38 194 SER A N 1
ATOM 1535 C CA . SER A 1 194 ? 5.378 -2.429 -2.517 1.00 96.38 194 SER A CA 1
ATOM 1536 C C . SER A 1 194 ? 3.954 -2.616 -1.996 1.00 96.38 194 SER A C 1
ATOM 1538 O O . SER A 1 194 ? 3.762 -3.030 -0.850 1.00 96.38 194 SER A O 1
ATOM 1540 N N . GLU A 1 195 ? 2.956 -2.399 -2.849 1.00 96.81 195 GLU A N 1
ATOM 1541 C CA . GLU A 1 195 ? 1.554 -2.558 -2.491 1.00 96.81 195 GLU A CA 1
ATOM 1542 C C . GLU A 1 195 ? 1.165 -4.035 -2.345 1.00 96.81 195 GLU A C 1
ATOM 1544 O O . GLU A 1 195 ? 0.476 -4.390 -1.388 1.00 96.81 195 GLU A O 1
ATOM 1549 N N . HIS A 1 196 ? 1.697 -4.924 -3.192 1.00 97.00 196 HIS A N 1
ATOM 1550 C CA . HIS A 1 196 ? 1.581 -6.371 -3.002 1.00 97.00 196 HIS A CA 1
ATOM 1551 C C . HIS A 1 196 ? 2.134 -6.791 -1.632 1.00 97.00 196 HIS A C 1
ATOM 1553 O O . HIS A 1 196 ? 1.419 -7.406 -0.844 1.00 97.00 196 HIS A O 1
ATOM 1559 N N . ALA A 1 197 ? 3.369 -6.401 -1.296 1.00 96.19 197 ALA A N 1
ATOM 1560 C CA . ALA A 1 197 ? 3.982 -6.733 -0.009 1.00 96.19 197 ALA A CA 1
ATOM 1561 C C . ALA A 1 197 ? 3.175 -6.183 1.182 1.00 96.19 197 ALA A C 1
ATOM 1563 O O . ALA A 1 197 ? 2.968 -6.882 2.179 1.00 96.19 197 ALA A O 1
ATOM 1564 N N . ARG A 1 198 ? 2.672 -4.946 1.070 1.00 95.69 198 ARG A N 1
ATOM 1565 C CA . ARG A 1 198 ? 1.824 -4.314 2.087 1.00 95.69 198 ARG A CA 1
ATOM 1566 C C . ARG A 1 198 ? 0.522 -5.086 2.298 1.00 95.69 198 ARG A C 1
ATOM 1568 O O . ARG A 1 198 ? 0.130 -5.306 3.445 1.00 95.69 198 ARG A O 1
ATOM 1575 N N . LEU A 1 199 ? -0.153 -5.479 1.219 1.00 94.88 199 LEU A N 1
ATOM 1576 C CA . LEU A 1 199 ? -1.420 -6.208 1.277 1.00 94.88 199 LEU A CA 1
ATOM 1577 C C . LEU A 1 199 ? -1.234 -7.644 1.775 1.00 94.88 199 LEU A C 1
ATOM 1579 O O . LEU A 1 199 ? -2.029 -8.081 2.605 1.00 94.88 199 LEU A O 1
ATOM 1583 N N . THR A 1 200 ? -0.168 -8.337 1.370 1.00 95.31 200 THR A N 1
ATOM 1584 C CA . THR A 1 200 ? 0.192 -9.661 1.904 1.00 95.31 200 THR A CA 1
ATOM 1585 C C . THR A 1 200 ? 0.412 -9.598 3.414 1.00 95.31 200 THR A C 1
ATOM 1587 O O . THR A 1 200 ? -0.225 -10.336 4.163 1.00 95.31 200 THR A O 1
ATOM 1590 N N . ALA A 1 201 ? 1.197 -8.628 3.894 1.00 93.94 201 ALA A N 1
ATOM 1591 C CA . ALA A 1 201 ? 1.426 -8.440 5.327 1.00 93.94 201 ALA A CA 1
ATOM 1592 C C . ALA A 1 201 ? 0.144 -8.099 6.114 1.00 93.94 201 ALA A C 1
ATOM 1594 O O . ALA A 1 201 ? 0.060 -8.366 7.313 1.00 93.94 201 ALA A O 1
ATOM 1595 N N . LEU A 1 202 ? -0.851 -7.480 5.472 1.00 91.19 202 LEU A N 1
ATOM 1596 C CA . LEU A 1 202 ? -2.157 -7.210 6.079 1.00 91.19 202 LEU A CA 1
ATOM 1597 C C . LEU A 1 202 ? -3.081 -8.430 6.068 1.00 91.19 202 LEU A C 1
ATOM 1599 O O . LEU A 1 202 ? -3.891 -8.555 6.984 1.00 91.19 202 LEU A O 1
ATOM 1603 N N . ALA A 1 203 ? -2.974 -9.292 5.058 1.00 89.75 203 ALA A N 1
ATOM 1604 C CA . ALA A 1 203 ? -3.778 -10.501 4.921 1.00 89.75 203 ALA A CA 1
ATOM 1605 C C . ALA A 1 203 ? -3.306 -11.638 5.847 1.00 89.75 203 ALA A C 1
ATOM 1607 O O . ALA A 1 203 ? -4.139 -12.398 6.332 1.00 89.75 203 ALA A O 1
ATOM 1608 N N . GLU A 1 204 ? -1.999 -11.737 6.114 1.00 87.62 204 GLU A N 1
ATOM 1609 C CA . GLU A 1 204 ? -1.402 -12.791 6.956 1.00 87.62 204 GLU A CA 1
ATOM 1610 C C . GLU A 1 204 ? -1.487 -12.521 8.470 1.00 87.62 204 GLU A C 1
ATOM 1612 O O . GLU A 1 204 ? -1.368 -13.446 9.274 1.00 87.62 204 GLU A O 1
ATOM 1617 N N . ARG A 1 205 ? -1.686 -11.264 8.881 1.00 75.12 205 ARG A N 1
ATOM 1618 C CA . ARG A 1 205 ? -1.898 -10.879 10.290 1.00 75.12 205 ARG A CA 1
ATOM 1619 C C . ARG A 1 205 ? -3.321 -11.171 10.728 1.00 75.12 205 ARG A C 1
ATOM 1621 O O . ARG A 1 205 ? -3.556 -11.352 11.950 1.00 75.12 205 ARG A O 1
#

Radius of gyration: 32.15 Å; Cα contacts (8 Å, |Δi|>4): 210; chains: 1; bounding box: 73×50×84 Å

Secondary structure (DSSP, 8-state):
-HHHHHHHHHHHHH-HHHHTTS-HHHHTTHHHHHHHHHHHHHHHHHHHHHHHHHHHHHHHHHHHHHHIIIIIHHHHHTTTSSEEEEEEEES--SHHHHHHHHHHHHHH-SSHHHHHHHHHHHHH---EEEEEEEEESSS--HHHHHHHHHHTGGG--HHHHHHHHHHHHHHHHS---SSEE-HHHHHHHHHHHHHHHHHHHHHH-

Sequence (205 aa):
MLTAAAVIVGALWQLPELSDLVPQDYRKFLPLATLLLGAFAITRAVSAFMSITQLKRARQRELASARLNKLYQPMVALFIERHLTASSAILAPYLKNRIGNAFDAFRNGRGPFRKVSGAWRALGDRRVSTFAGMEYGGEFPLEEIKSIMRGATDFADIQLINCIRRADRSRYEEEHLGTEVTEDEYSLAEYIFSEHARLTALAER

Mean predicted aligned error: 10.06 Å

pLDDT: mean 88.58, std 7.06, range [61.47, 97.5]

Nearest PDB structures (foldseek):
  3jbr-assembly1_E  TM=2.082E-01  e=2.835E+00  Oryctolagus cuniculus
  8hki-assembly1_D  TM=2.001E-01  e=3.177E+00  Homo sapiens

Organism: NCBI:txid2184697